Protein AF-A0A165D7U1-F1 (afdb_monomer_lite)

InterPro domains:
  IPR057476 Cux, N-terminal domain [PF25398] (1-115)

Radius of gyration: 99.88 Å; chains: 1; bounding box: 182×42×264 Å

pLDDT: mean 82.78, std 21.36, range [25.23, 98.31]

Secondary structure (DSSP, 8-state):
-HHHHHHHHHHHHHHHHTHHHHHHHHHHHHHHHHHHHHHHHHHHHHHHHHHHHHTTS-HHHHHHHHHHHHHHHHHHHHHHHHHHHHHHHHHHHHHHHHHSPPPSHHHHHHHHHHHHHHHHHHHHHHHHHHHHHHHHHHHHHHHHHHHHHHHHHHHHHHHHHHHHHHHHHHHHHHHHHHHHHHHHHHHHHHHHHHHHHHHHHHHHHHHHHHHHHHHHHHHHHHHHHHHHHHHHHHHHHHHHHHHHHHHHHHHHHHHHHHHHHHHHHHHHHHHHHS--S--------------------------------------------

Structure (mmCIF, N/CA/C/O backbone):
data_AF-A0A165D7U1-F1
#
_entry.id   AF-A0A165D7U1-F1
#
loop_
_atom_site.group_PDB
_atom_site.id
_atom_site.type_symbol
_atom_site.label_atom_id
_atom_site.label_alt_id
_atom_site.label_comp_id
_atom_site.label_asym_id
_atom_site.label_entity_id
_atom_site.label_seq_id
_atom_site.pdbx_PDB_ins_code
_atom_site.Cartn_x
_atom_site.Cartn_y
_atom_site.Cartn_z
_atom_site.occupancy
_atom_site.B_iso_or_equiv
_atom_site.auth_seq_id
_atom_site.auth_comp_id
_atom_site.auth_asym_id
_atom_site.auth_atom_id
_atom_site.pdbx_PDB_model_num
ATOM 1 N N . MET A 1 1 ? -32.817 -17.758 25.291 1.00 42.75 1 MET A N 1
ATOM 2 C CA . MET A 1 1 ? -34.282 -17.756 25.512 1.00 42.75 1 MET A CA 1
ATOM 3 C C . MET A 1 1 ? -34.600 -17.686 27.002 1.00 42.75 1 MET A C 1
ATOM 5 O O . MET A 1 1 ? -34.760 -16.584 27.503 1.00 42.75 1 MET A O 1
ATOM 9 N N . ALA A 1 2 ? -34.629 -18.811 27.732 1.00 48.31 2 ALA A N 1
ATOM 10 C CA . ALA A 1 2 ? -34.973 -18.817 29.164 1.00 48.31 2 ALA A CA 1
ATOM 11 C C . ALA A 1 2 ? -33.997 -17.991 30.031 1.00 48.31 2 ALA A C 1
ATOM 13 O O . ALA A 1 2 ? -34.423 -17.256 30.915 1.00 48.31 2 ALA A O 1
ATOM 14 N N . SER A 1 3 ? -32.698 -18.040 29.713 1.00 56.50 3 SER A N 1
ATOM 15 C CA . SER A 1 3 ? -31.661 -17.155 30.265 1.00 56.50 3 SER A CA 1
ATOM 16 C C . SER A 1 3 ? -32.029 -15.673 30.160 1.00 56.50 3 SER A C 1
ATOM 18 O O . SER A 1 3 ? -31.945 -14.929 31.128 1.00 56.50 3 SER A O 1
ATOM 20 N N . ASP A 1 4 ? -32.468 -15.251 28.979 1.00 59.03 4 ASP A N 1
ATOM 21 C CA . ASP A 1 4 ? -32.615 -13.840 28.619 1.00 59.03 4 ASP A CA 1
ATOM 22 C C . ASP A 1 4 ? -33.915 -13.272 29.198 1.00 59.03 4 ASP A C 1
ATOM 24 O O . ASP A 1 4 ? -33.967 -12.109 29.594 1.00 59.03 4 ASP A O 1
ATOM 28 N N . GLN A 1 5 ? -34.941 -14.121 29.335 1.00 60.03 5 GLN A N 1
ATOM 29 C CA . GLN A 1 5 ? -36.136 -13.817 30.122 1.00 60.03 5 GLN A CA 1
ATOM 30 C C . GLN A 1 5 ? -35.779 -13.623 31.602 1.00 60.03 5 GLN A C 1
ATOM 32 O O . GLN A 1 5 ? -36.167 -12.606 32.173 1.00 60.03 5 GLN A O 1
ATOM 37 N N . ASN A 1 6 ? -34.967 -14.511 32.190 1.00 74.12 6 ASN A N 1
ATOM 38 C CA . ASN A 1 6 ? -34.498 -14.358 33.571 1.00 74.12 6 ASN A CA 1
ATOM 39 C C . ASN A 1 6 ? -33.670 -13.073 33.755 1.00 74.12 6 ASN A C 1
ATOM 41 O O . ASN A 1 6 ? -33.901 -12.346 34.716 1.00 74.12 6 ASN A O 1
ATOM 45 N N . PHE A 1 7 ? -32.756 -12.742 32.834 1.00 81.81 7 PHE A N 1
ATOM 46 C CA . PHE A 1 7 ? -31.970 -11.501 32.898 1.00 81.81 7 PHE A CA 1
ATOM 47 C C . PHE A 1 7 ? -32.833 -10.240 32.734 1.00 81.81 7 PHE A C 1
ATOM 49 O O . PHE A 1 7 ? -32.664 -9.278 33.483 1.00 81.81 7 PHE A O 1
ATOM 56 N N . SER A 1 8 ? -33.790 -10.239 31.800 1.00 84.06 8 SER A N 1
ATOM 57 C CA . SER A 1 8 ? -34.713 -9.113 31.610 1.00 84.06 8 SER A CA 1
ATOM 58 C C . SER A 1 8 ? -35.634 -8.917 32.817 1.00 84.06 8 SER A C 1
ATOM 60 O O . SER A 1 8 ? -35.899 -7.779 33.204 1.00 84.06 8 SER A O 1
ATOM 62 N N . GLN A 1 9 ? -36.113 -10.008 33.421 1.00 85.00 9 GLN A N 1
ATOM 63 C CA . GLN A 1 9 ? -36.922 -9.969 34.638 1.00 85.00 9 GLN A CA 1
ATOM 64 C C . GLN A 1 9 ? -36.087 -9.505 35.838 1.00 85.00 9 GLN A C 1
ATOM 66 O O . GLN A 1 9 ? -36.526 -8.630 36.575 1.00 85.00 9 GLN A O 1
ATOM 71 N N . ALA A 1 10 ? -34.855 -9.997 35.985 1.00 86.69 10 ALA A N 1
ATOM 72 C CA . ALA A 1 10 ? -33.934 -9.569 37.033 1.00 86.69 10 ALA A CA 1
ATOM 73 C C . ALA A 1 10 ? -33.615 -8.067 36.961 1.00 86.69 10 ALA A C 1
ATOM 75 O O . ALA A 1 10 ? -33.637 -7.387 37.985 1.00 86.69 10 ALA A O 1
ATOM 76 N N . LEU A 1 11 ? -33.388 -7.523 35.760 1.00 86.38 11 LEU A N 1
ATOM 77 C CA . LEU A 1 11 ? -33.212 -6.080 35.557 1.00 86.38 11 LEU A CA 1
ATOM 78 C C . LEU A 1 11 ? -34.466 -5.271 35.922 1.00 86.38 11 LEU A C 1
ATOM 80 O O . LEU A 1 11 ? -34.333 -4.158 36.430 1.00 86.38 11 LEU A O 1
ATOM 84 N N . ALA A 1 12 ? -35.670 -5.809 35.700 1.00 88.94 12 ALA A N 1
ATOM 85 C CA . ALA A 1 12 ? -36.906 -5.181 36.163 1.00 88.94 12 ALA A CA 1
ATOM 86 C C . ALA A 1 12 ? -36.997 -5.198 37.699 1.00 88.94 12 ALA A C 1
ATOM 88 O O . ALA A 1 12 ? -37.152 -4.139 38.302 1.00 88.94 12 ALA A O 1
ATOM 89 N N . THR A 1 13 ? -36.784 -6.351 38.340 1.00 89.75 13 THR A N 1
ATOM 90 C CA . THR A 1 13 ? -36.817 -6.495 39.805 1.00 89.75 13 THR A CA 1
ATOM 91 C C . THR A 1 13 ? -35.792 -5.593 40.501 1.00 89.75 13 THR A C 1
ATOM 93 O O . THR A 1 13 ? -36.153 -4.853 41.412 1.00 89.75 13 THR A O 1
ATOM 96 N N . TRP A 1 14 ? -34.536 -5.547 40.042 1.00 90.44 14 TRP A N 1
ATOM 97 C CA . TRP A 1 14 ? -33.518 -4.651 40.617 1.00 90.44 14 TRP A CA 1
ATOM 98 C C . TRP A 1 14 ? -33.828 -3.160 40.413 1.00 90.44 14 TRP A C 1
ATOM 100 O O . TRP A 1 14 ? -33.471 -2.333 41.256 1.00 90.44 14 TRP A O 1
ATOM 110 N N . LYS A 1 15 ? -34.535 -2.808 39.333 1.00 90.06 15 LYS A N 1
ATOM 111 C CA . LYS A 1 15 ? -35.024 -1.446 39.081 1.00 90.06 15 LYS A CA 1
ATOM 112 C C . LYS A 1 15 ? -36.221 -1.081 39.968 1.00 90.06 15 LYS A C 1
ATOM 114 O O . LYS A 1 15 ? -36.312 0.066 40.394 1.00 90.06 15 LYS A O 1
ATOM 119 N N . GLU A 1 16 ? -37.107 -2.031 40.261 1.00 90.00 16 GLU A N 1
ATOM 120 C CA . GLU A 1 16 ? -38.263 -1.855 41.154 1.00 90.00 16 GLU A CA 1
ATOM 121 C C . GLU A 1 16 ? -37.854 -1.783 42.633 1.00 90.00 16 GLU A C 1
ATOM 123 O O . GLU A 1 16 ? -38.367 -0.936 43.360 1.00 90.00 16 GLU A O 1
ATOM 128 N N . ILE A 1 17 ? -36.869 -2.587 43.056 1.00 90.81 17 ILE A N 1
ATOM 129 C CA . ILE A 1 17 ? -36.247 -2.516 44.392 1.00 90.81 17 ILE A CA 1
ATOM 130 C C . ILE A 1 17 ? -35.644 -1.129 44.657 1.00 90.81 17 ILE A C 1
ATOM 132 O O . ILE A 1 17 ? -35.643 -0.679 45.802 1.00 90.81 17 ILE A O 1
ATOM 136 N N . ASN A 1 18 ? -35.139 -0.461 43.609 1.00 91.25 18 ASN A N 1
ATOM 137 C CA . ASN A 1 18 ? -34.597 0.900 43.638 1.00 91.25 18 ASN A CA 1
ATOM 138 C C . ASN A 1 18 ? -33.696 1.150 44.863 1.00 91.25 18 ASN A C 1
ATOM 140 O O . ASN A 1 18 ? -34.049 1.886 45.788 1.00 91.25 18 ASN A O 1
ATOM 144 N N . LEU A 1 19 ? -32.516 0.518 44.860 1.00 90.12 19 LEU A N 1
ATOM 145 C CA . LEU A 1 19 ? -31.567 0.521 45.981 1.00 90.12 19 LEU A CA 1
ATOM 146 C C . LEU A 1 19 ? -31.289 1.919 46.562 1.00 90.12 19 LEU A C 1
ATOM 148 O O . LEU A 1 19 ? -31.131 2.048 47.771 1.00 90.12 19 LEU A O 1
ATOM 152 N N . THR A 1 20 ? -31.290 2.970 45.737 1.00 92.69 20 THR A N 1
ATOM 153 C CA . THR A 1 20 ? -31.096 4.363 46.172 1.00 92.69 20 THR A CA 1
ATOM 154 C C . THR A 1 20 ? -32.225 4.889 47.068 1.00 92.69 20 THR A C 1
ATOM 156 O O . THR A 1 20 ? -31.967 5.715 47.940 1.00 92.69 20 THR A O 1
ATOM 159 N N . GLU A 1 21 ? -33.467 4.436 46.887 1.00 92.19 21 GLU A N 1
ATOM 160 C CA . GLU A 1 21 ? -34.611 4.828 47.726 1.00 92.19 21 GLU A CA 1
ATOM 161 C C . GLU A 1 21 ? -34.791 3.884 48.923 1.00 92.19 21 GLU A C 1
ATOM 163 O O . GLU A 1 21 ? -35.085 4.330 50.038 1.00 92.19 21 GLU A O 1
ATOM 168 N N . LEU A 1 22 ? -34.522 2.588 48.722 1.00 92.31 22 LEU A N 1
ATOM 169 C CA . LEU A 1 22 ? -34.460 1.608 49.806 1.00 92.31 22 LEU A CA 1
ATOM 170 C C . LEU A 1 22 ? -33.386 1.991 50.837 1.00 92.31 22 LEU A C 1
ATOM 172 O O . LEU A 1 22 ? -33.648 1.914 52.036 1.00 92.31 22 LEU A O 1
ATOM 176 N N . GLN A 1 23 ? -32.223 2.483 50.393 1.00 93.62 23 GLN A N 1
ATOM 177 C CA . GLN A 1 23 ? -31.162 2.967 51.279 1.00 93.62 23 GLN A CA 1
ATOM 178 C C . GLN A 1 23 ? -31.637 4.128 52.165 1.00 93.62 23 GLN A C 1
ATOM 180 O O . GLN A 1 23 ? -31.534 4.021 53.380 1.00 93.62 23 GLN A O 1
ATOM 185 N N . LYS A 1 24 ? -32.242 5.187 51.604 1.00 94.81 24 LYS A N 1
ATOM 186 C CA . LYS A 1 24 ? -32.775 6.315 52.404 1.00 94.81 24 LYS A CA 1
ATOM 187 C C . LYS A 1 24 ? -33.818 5.859 53.425 1.00 94.81 24 LYS A C 1
ATOM 189 O O . LYS A 1 24 ? -33.862 6.356 54.549 1.00 94.81 24 LYS A O 1
ATOM 194 N N . THR A 1 25 ? -34.668 4.915 53.018 1.00 93.50 25 THR A N 1
ATOM 195 C CA . THR A 1 25 ? -35.700 4.327 53.881 1.00 93.50 25 THR A CA 1
ATOM 196 C C . THR A 1 25 ? -35.057 3.579 55.052 1.00 93.50 25 THR A C 1
ATOM 198 O O . THR A 1 25 ? -35.476 3.750 56.197 1.00 93.50 25 THR A O 1
ATOM 201 N N . LEU A 1 26 ? -33.995 2.816 54.780 1.00 93.81 26 LEU A N 1
ATOM 202 C CA . LEU A 1 26 ? -33.205 2.107 55.784 1.00 93.81 26 LEU A CA 1
ATOM 203 C C . LEU A 1 26 ? -32.407 3.037 56.699 1.00 93.81 26 LEU A C 1
ATOM 205 O O . LEU A 1 26 ? -32.378 2.797 57.902 1.00 93.81 26 LEU A O 1
ATOM 209 N N . ASP A 1 27 ? -31.817 4.110 56.173 1.00 94.62 27 ASP A N 1
ATOM 210 C CA . ASP A 1 27 ? -31.109 5.117 56.968 1.00 94.62 27 ASP A CA 1
ATOM 211 C C . ASP A 1 27 ? -32.074 5.781 57.970 1.00 94.62 27 ASP A C 1
ATOM 213 O O . ASP A 1 27 ? -31.771 5.890 59.160 1.00 94.62 27 ASP A O 1
ATOM 217 N N . SER A 1 28 ? -33.286 6.139 57.522 1.00 95.06 28 SER A N 1
ATOM 218 C CA . SER A 1 28 ? -34.339 6.687 58.389 1.00 95.06 28 SER A CA 1
ATOM 219 C C . SER A 1 28 ? -34.797 5.687 59.459 1.00 95.06 28 SER A C 1
ATOM 221 O O . SER A 1 28 ? -34.902 6.050 60.631 1.00 95.06 28 SER A O 1
ATOM 223 N N . GLN A 1 29 ? -35.048 4.427 59.085 1.00 94.50 29 GLN A N 1
ATOM 224 C CA . GLN A 1 29 ? -35.452 3.372 60.026 1.00 94.50 29 GLN A CA 1
ATOM 225 C C . GLN A 1 29 ? -34.329 3.024 61.016 1.00 94.50 29 GLN A C 1
ATOM 227 O O . GLN A 1 29 ? -34.593 2.786 62.192 1.00 94.50 29 GLN A O 1
ATOM 232 N N . GLY A 1 30 ? -33.069 3.044 60.578 1.00 93.75 30 GLY A N 1
ATOM 233 C CA . GLY A 1 30 ? -31.896 2.832 61.424 1.00 93.75 30 GLY A CA 1
ATOM 234 C C . GLY A 1 30 ? -31.737 3.929 62.476 1.00 93.75 30 GLY A C 1
ATOM 235 O O . GLY A 1 30 ? -31.540 3.623 63.654 1.00 93.75 30 GLY A O 1
ATOM 236 N N . LEU A 1 31 ? -31.897 5.198 62.084 1.00 95.12 31 LEU A N 1
ATOM 237 C CA . LEU A 1 31 ? -31.917 6.333 63.013 1.00 95.12 31 LEU A CA 1
ATOM 238 C C . LEU A 1 31 ? -33.065 6.218 64.027 1.00 95.12 31 LEU A C 1
ATOM 240 O O . LEU A 1 31 ? -32.840 6.391 65.226 1.00 95.12 31 LEU A O 1
ATOM 244 N N . GLU A 1 32 ? -34.269 5.864 63.575 1.00 94.25 32 GLU A N 1
ATOM 245 C CA . GLU A 1 32 ? -35.426 5.662 64.451 1.00 94.25 32 GLU A CA 1
ATOM 246 C C . GLU A 1 32 ? -35.214 4.490 65.428 1.00 94.25 32 GLU A C 1
ATOM 248 O O . GLU A 1 32 ? -35.516 4.614 66.616 1.00 94.25 32 GLU A O 1
ATOM 253 N N . ILE A 1 33 ? -34.631 3.371 64.988 1.00 94.56 33 ILE A N 1
ATOM 254 C CA . ILE A 1 33 ? -34.268 2.242 65.861 1.00 94.56 33 ILE A CA 1
ATOM 255 C C . ILE A 1 33 ? -33.221 2.666 66.904 1.00 94.56 33 ILE A C 1
ATOM 257 O O . ILE A 1 33 ? -33.344 2.296 68.074 1.00 94.56 33 ILE A O 1
ATOM 261 N N . VAL A 1 34 ? -32.222 3.470 66.525 1.00 95.44 34 VAL A N 1
ATOM 262 C CA . VAL A 1 34 ? -31.206 3.999 67.453 1.00 95.44 34 VAL A CA 1
ATOM 263 C C . VAL A 1 34 ? -31.819 4.946 68.491 1.00 95.44 34 VAL A C 1
ATOM 265 O O . VAL A 1 34 ? -31.469 4.855 69.669 1.00 95.44 34 VAL A O 1
ATOM 268 N N . GLU A 1 35 ? -32.763 5.812 68.116 1.00 94.94 35 GLU A N 1
ATOM 269 C CA . GLU A 1 35 ? -33.444 6.686 69.084 1.00 94.94 35 GLU A CA 1
ATOM 270 C C . GLU A 1 35 ? -34.335 5.875 70.039 1.00 94.94 35 GLU A C 1
ATOM 272 O O . GLU A 1 35 ? -34.233 6.011 71.259 1.00 94.94 35 GLU A O 1
ATOM 277 N N . ASN A 1 36 ? -35.096 4.914 69.509 1.00 94.06 36 ASN A N 1
ATOM 278 C CA . ASN A 1 36 ? -35.893 3.969 70.296 1.00 94.06 36 ASN A CA 1
ATOM 279 C C . ASN A 1 36 ? -35.049 3.154 71.306 1.00 94.06 36 ASN A C 1
ATOM 281 O O . ASN A 1 36 ? -35.533 2.807 72.391 1.00 94.06 36 ASN A O 1
ATOM 285 N N . GLN A 1 37 ? -33.777 2.864 70.997 1.00 93.31 37 GLN A N 1
ATOM 286 C CA . GLN A 1 37 ? -32.835 2.256 71.946 1.00 93.31 37 GLN A CA 1
ATOM 287 C C . GLN A 1 37 ? -32.434 3.222 73.074 1.00 93.31 37 GLN A C 1
ATOM 289 O O . GLN A 1 37 ? -32.403 2.804 74.236 1.00 93.31 37 GLN A O 1
ATOM 294 N N . LYS A 1 38 ? -32.186 4.508 72.782 1.00 95.06 38 LYS A N 1
ATOM 295 C CA . LYS A 1 38 ? -31.929 5.532 73.817 1.00 95.06 38 LYS A CA 1
ATOM 296 C C . LYS A 1 38 ? -33.143 5.688 74.733 1.00 95.06 38 LYS A C 1
ATOM 298 O O . LYS A 1 38 ? -32.997 5.623 75.956 1.00 95.06 38 LYS A O 1
ATOM 303 N N . GLU A 1 39 ? -34.343 5.785 74.160 1.00 93.00 39 GLU A N 1
ATOM 304 C CA . GLU A 1 39 ? -35.597 5.820 74.919 1.00 93.00 39 GLU A CA 1
ATOM 305 C C . GLU A 1 39 ? -35.775 4.579 75.804 1.00 93.00 39 GLU A C 1
ATOM 307 O O . GLU A 1 39 ? -36.238 4.696 76.933 1.00 93.00 39 GLU A O 1
ATOM 312 N N . SER A 1 40 ? -35.354 3.391 75.354 1.00 93.38 40 SER A N 1
ATOM 313 C CA . SER A 1 40 ? -35.381 2.165 76.171 1.00 93.38 40 SER A CA 1
ATOM 314 C C . SER A 1 40 ? -34.451 2.228 77.387 1.00 93.38 40 SER A C 1
ATOM 316 O O . SER A 1 40 ? -34.757 1.649 78.431 1.00 93.38 40 SER A O 1
ATOM 318 N N . VAL A 1 41 ? -33.321 2.934 77.309 1.00 94.38 41 VAL A N 1
ATOM 319 C CA . VAL A 1 41 ? -32.449 3.159 78.476 1.00 94.38 41 VAL A CA 1
ATOM 320 C C . VAL A 1 41 ? -33.072 4.186 79.429 1.00 94.38 41 VAL A C 1
ATOM 322 O O . VAL A 1 41 ? -33.112 3.954 80.640 1.00 94.38 41 VAL A O 1
ATOM 325 N N . VAL A 1 42 ? -33.608 5.291 78.901 1.00 94.25 42 VAL A N 1
ATOM 326 C CA . VAL A 1 42 ? -34.219 6.369 79.701 1.00 94.25 42 VAL A CA 1
ATOM 327 C C . VAL A 1 42 ? -35.523 5.918 80.374 1.00 94.25 42 VAL A C 1
ATOM 329 O O . VAL A 1 42 ? -35.692 6.132 81.576 1.00 94.25 42 VAL A O 1
ATOM 332 N N . GLY A 1 43 ? -36.411 5.244 79.640 1.00 92.88 43 GLY A N 1
ATOM 333 C CA . GLY A 1 43 ? -37.695 4.726 80.121 1.00 92.88 43 GLY A CA 1
ATOM 334 C C . GLY A 1 43 ? -37.522 3.708 81.245 1.00 92.88 43 GLY A C 1
ATOM 335 O O . GLY A 1 43 ? -38.036 3.913 82.348 1.00 92.88 43 GLY A O 1
ATOM 336 N N . ARG A 1 44 ? -36.684 2.679 81.037 1.00 94.25 44 ARG A N 1
ATOM 337 C CA . ARG A 1 44 ? -36.343 1.700 82.087 1.00 94.25 44 ARG A CA 1
ATOM 338 C C . ARG A 1 44 ? -35.714 2.348 83.322 1.00 94.25 44 ARG A C 1
ATOM 340 O O . ARG A 1 44 ? -36.045 1.944 84.436 1.00 94.25 44 ARG A O 1
ATOM 347 N N . LYS A 1 45 ? -34.855 3.365 83.160 1.00 95.25 45 LYS A N 1
ATOM 348 C CA . LYS A 1 45 ? -34.292 4.114 84.297 1.00 95.25 45 LYS A CA 1
ATOM 349 C C . LYS A 1 45 ? -35.382 4.874 85.062 1.00 95.25 45 LYS A C 1
ATOM 351 O O . LYS A 1 45 ? -35.491 4.706 86.273 1.00 95.25 45 LYS A O 1
ATOM 356 N N . SER A 1 46 ? -36.225 5.639 84.364 1.00 93.38 46 SER A N 1
ATOM 357 C CA . SER A 1 46 ? -37.340 6.383 84.971 1.00 93.38 46 SER A CA 1
ATOM 358 C C . SER A 1 46 ? -38.308 5.460 85.718 1.00 93.38 46 SER A C 1
ATOM 360 O O . SER A 1 46 ? -38.736 5.772 86.828 1.00 93.38 46 SER A O 1
ATOM 362 N N . LEU A 1 47 ? -38.609 4.291 85.148 1.00 94.56 47 LEU A N 1
ATOM 363 C CA . LEU A 1 47 ? -39.467 3.282 85.763 1.00 94.56 47 LEU A CA 1
ATOM 364 C C . LEU A 1 47 ? -38.831 2.670 87.021 1.00 94.56 47 LEU A C 1
ATOM 366 O O . LEU A 1 47 ? -39.496 2.547 88.050 1.00 94.56 47 LEU A O 1
ATOM 370 N N . ALA A 1 48 ? -37.535 2.346 86.975 1.00 94.94 48 ALA A N 1
ATOM 371 C CA . ALA A 1 48 ? -36.796 1.857 88.136 1.00 94.94 48 ALA A CA 1
ATOM 372 C C . ALA A 1 48 ? -36.735 2.902 89.264 1.00 94.94 48 ALA A C 1
ATOM 374 O O . ALA A 1 48 ? -36.902 2.548 90.430 1.00 94.94 48 ALA A O 1
ATOM 375 N N . ASP A 1 49 ? -36.545 4.181 88.937 1.00 94.25 49 ASP A N 1
ATOM 376 C CA . ASP A 1 49 ? -36.496 5.261 89.925 1.00 94.25 49 ASP A CA 1
ATOM 377 C C . ASP A 1 49 ? -37.885 5.546 90.534 1.00 94.25 49 ASP A C 1
ATOM 379 O O . ASP A 1 49 ? -38.000 5.605 91.758 1.00 94.25 49 ASP A O 1
ATOM 383 N N . LYS A 1 50 ? -38.967 5.552 89.738 1.00 92.06 50 LYS A N 1
ATOM 384 C CA . LYS A 1 50 ? -40.356 5.585 90.252 1.00 92.06 50 LYS A CA 1
ATOM 385 C C . LYS A 1 50 ? -40.675 4.401 91.172 1.00 92.06 50 LYS A C 1
ATOM 387 O O . LYS A 1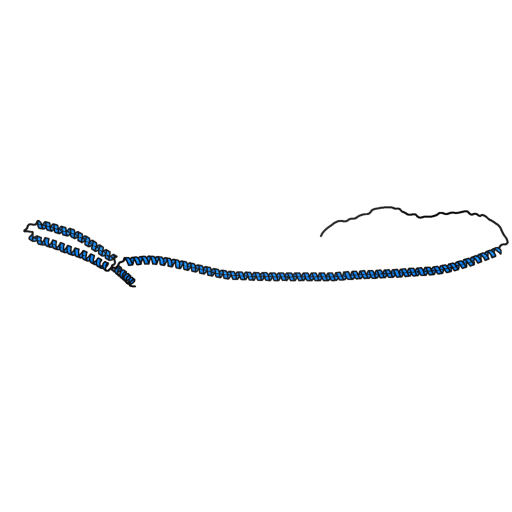 50 ? -41.359 4.567 92.177 1.00 92.06 50 LYS A O 1
ATOM 392 N N . THR A 1 51 ? -40.148 3.216 90.864 1.00 93.38 51 THR A N 1
ATOM 393 C CA . THR A 1 51 ? -40.343 2.000 91.676 1.00 93.38 51 THR A CA 1
ATOM 394 C C . THR A 1 51 ? -39.579 2.055 93.005 1.00 93.38 51 THR A C 1
ATOM 396 O O . THR A 1 51 ? -40.062 1.542 94.016 1.00 93.38 51 THR A O 1
ATOM 399 N N . LYS A 1 52 ? -38.399 2.697 93.038 1.00 94.19 52 LYS A N 1
ATOM 400 C CA . LYS A 1 52 ? -37.682 2.997 94.292 1.00 94.19 52 LYS A CA 1
ATOM 401 C C . LYS A 1 52 ? -38.452 4.006 95.135 1.00 94.19 52 LYS A C 1
ATOM 403 O O . LYS A 1 52 ? -38.547 3.814 96.342 1.00 94.19 52 LYS A O 1
ATOM 408 N N . GLU A 1 53 ? -38.994 5.049 94.510 1.00 91.38 53 GLU A N 1
ATOM 409 C CA . GLU A 1 53 ? -39.684 6.117 95.232 1.00 91.38 53 GLU A CA 1
ATOM 410 C C . GLU A 1 53 ? -41.002 5.631 95.831 1.00 91.38 53 GLU A C 1
ATOM 412 O O . GLU A 1 53 ? -41.211 5.777 97.029 1.00 91.38 53 GLU A O 1
ATOM 417 N N . PHE A 1 54 ? -41.812 4.898 95.062 1.00 92.12 54 PHE A N 1
ATOM 418 C CA . PHE A 1 54 ? -43.023 4.243 95.565 1.00 92.12 54 PHE A CA 1
ATOM 419 C C . PHE A 1 54 ? -42.774 3.353 96.801 1.00 92.12 54 PHE A C 1
ATOM 421 O O . PHE A 1 54 ? -43.611 3.266 97.697 1.00 92.12 54 PHE A O 1
ATOM 428 N N . ARG A 1 55 ? -41.597 2.716 96.897 1.00 91.12 55 ARG A N 1
ATOM 429 C CA . ARG A 1 55 ? -41.215 1.893 98.059 1.00 91.12 55 ARG A CA 1
ATOM 430 C C . ARG A 1 55 ? -40.983 2.716 99.340 1.00 91.12 55 ARG A C 1
ATOM 432 O O . ARG A 1 55 ? -41.055 2.138 100.420 1.00 91.12 55 ARG A O 1
ATOM 439 N N . ARG A 1 56 ? -40.691 4.018 99.228 1.00 91.12 56 ARG A N 1
ATOM 440 C CA . ARG A 1 56 ? -40.398 4.941 100.347 1.00 91.12 56 ARG A CA 1
ATOM 441 C C . ARG A 1 56 ? -41.634 5.633 100.928 1.00 91.12 56 ARG A C 1
ATOM 443 O O . ARG A 1 56 ? -41.552 6.141 102.040 1.00 91.12 56 ARG A O 1
ATOM 450 N N . ILE A 1 57 ? -42.735 5.667 100.180 1.00 89.19 57 ILE A N 1
ATOM 451 C CA . ILE A 1 57 ? -44.013 6.274 100.586 1.00 89.19 57 ILE A CA 1
ATOM 452 C C . ILE A 1 57 ? -44.559 5.553 101.849 1.00 89.19 57 ILE A C 1
ATOM 454 O O . ILE A 1 57 ? -44.286 4.358 102.005 1.00 89.19 57 ILE A O 1
ATOM 458 N N . PRO A 1 58 ? -45.308 6.217 102.755 1.00 88.12 58 PRO A N 1
ATOM 459 C CA . PRO A 1 58 ? -46.058 5.557 103.835 1.00 88.12 58 PRO A CA 1
ATOM 460 C C . PRO A 1 58 ? -47.113 4.562 103.317 1.00 88.12 58 PRO A C 1
ATOM 462 O O . PRO A 1 58 ? -47.593 4.687 102.189 1.00 88.12 58 PRO A O 1
ATOM 465 N N . ASP A 1 59 ? -47.498 3.560 104.112 1.00 83.69 59 ASP A N 1
ATOM 466 C CA . ASP A 1 59 ? -48.451 2.527 103.658 1.00 83.69 59 ASP A CA 1
ATOM 467 C C . ASP A 1 59 ? -49.857 3.094 103.390 1.00 83.69 59 ASP A C 1
ATOM 469 O O . ASP A 1 59 ? -50.546 2.640 102.475 1.00 83.69 59 ASP A O 1
ATOM 473 N N . GLU A 1 60 ? -50.237 4.144 104.116 1.00 86.62 60 GLU A N 1
ATOM 474 C CA . GLU A 1 60 ? -51.482 4.897 103.967 1.00 86.62 60 GLU A CA 1
ATOM 475 C C . GLU A 1 60 ? -51.578 5.606 102.603 1.00 86.62 60 GLU A C 1
ATOM 477 O O . GLU A 1 60 ? -52.649 5.667 101.998 1.00 86.62 60 GLU A O 1
ATOM 482 N N . GLU A 1 61 ? -50.453 6.113 102.092 1.00 85.88 61 GLU A N 1
ATOM 483 C CA . GLU A 1 61 ? -50.377 6.886 100.846 1.00 85.88 61 GLU A CA 1
ATOM 484 C C . GLU A 1 61 ? -50.093 6.009 99.612 1.00 85.88 61 GLU A C 1
ATOM 486 O O . GLU A 1 61 ? -50.466 6.375 98.489 1.00 85.88 61 GLU A O 1
ATOM 491 N N . LYS A 1 62 ? -49.499 4.818 99.795 1.00 86.88 62 LYS A N 1
ATOM 492 C CA . LYS A 1 62 ? -49.206 3.871 98.699 1.00 86.88 62 LYS A CA 1
ATOM 493 C C . LYS A 1 62 ? -50.432 3.532 97.864 1.00 86.88 62 LYS A C 1
ATOM 495 O O . LYS A 1 62 ? -50.314 3.428 96.646 1.00 86.88 62 LYS A O 1
ATOM 500 N N . LEU A 1 63 ? -51.602 3.352 98.478 1.00 85.50 63 LEU A N 1
ATOM 501 C CA . LEU A 1 63 ? -52.793 2.884 97.757 1.00 85.50 63 LEU A CA 1
ATOM 502 C C . LEU A 1 63 ? -53.247 3.878 96.666 1.00 85.50 63 LEU A C 1
ATOM 504 O O . LEU A 1 63 ? -53.732 3.453 95.617 1.00 85.50 63 LEU A O 1
ATOM 508 N N . SER A 1 64 ? -52.987 5.176 96.855 1.00 84.88 64 SER A N 1
ATOM 509 C CA . SER A 1 64 ? -53.116 6.219 95.826 1.00 84.88 64 SER A CA 1
ATOM 510 C C . SER A 1 64 ? -52.114 6.025 94.678 1.00 84.88 64 SER A C 1
ATOM 512 O O . SER A 1 64 ? -52.500 5.944 93.509 1.00 84.88 64 SER A O 1
ATOM 514 N N . GLU A 1 65 ? -50.823 5.906 95.004 1.00 88.56 65 GLU A N 1
ATOM 515 C CA . GLU A 1 65 ? -49.732 5.939 94.019 1.00 88.56 65 GLU A CA 1
ATOM 516 C C . GLU A 1 65 ? -49.476 4.612 93.285 1.00 88.56 65 GLU A C 1
ATOM 518 O O . GLU A 1 65 ? -48.849 4.615 92.220 1.00 88.56 65 GLU A O 1
ATOM 523 N N . VAL A 1 66 ? -50.037 3.484 93.748 1.00 90.94 66 VAL A N 1
ATOM 524 C CA . VAL A 1 66 ? -50.060 2.218 92.980 1.00 90.94 66 VAL A CA 1
ATOM 525 C C . VAL A 1 66 ? -50.601 2.455 91.567 1.00 90.94 66 VAL A C 1
ATOM 527 O O . VAL A 1 66 ? -50.065 1.915 90.599 1.00 90.94 66 VAL A O 1
ATOM 530 N N . LYS A 1 67 ? -51.635 3.294 91.423 1.00 90.81 67 LYS A N 1
ATOM 531 C CA . LYS A 1 67 ? -52.263 3.593 90.129 1.00 90.81 67 LYS A CA 1
ATOM 532 C C . LYS A 1 67 ? -51.324 4.365 89.195 1.00 90.81 67 LYS A C 1
ATOM 534 O O . LYS A 1 67 ? -51.295 4.087 87.994 1.00 90.81 67 LYS A O 1
ATOM 539 N N . THR A 1 68 ? -50.532 5.289 89.738 1.00 90.50 68 THR A N 1
ATOM 540 C CA . THR A 1 68 ? -49.502 6.043 89.007 1.00 90.50 68 THR A CA 1
ATOM 541 C C . THR A 1 68 ? -48.371 5.124 88.552 1.00 90.50 68 THR A C 1
ATOM 543 O O . THR A 1 68 ? -47.977 5.156 87.382 1.00 90.50 68 THR A O 1
ATOM 546 N N . LEU A 1 69 ? -47.880 4.258 89.448 1.00 92.62 69 LEU A N 1
ATOM 547 C CA . LEU A 1 69 ? -46.800 3.319 89.148 1.00 92.62 69 LEU A CA 1
ATOM 548 C C . LEU A 1 69 ? -47.228 2.267 88.114 1.00 92.62 69 LEU A C 1
ATOM 550 O O . LEU A 1 69 ? -46.512 2.048 87.138 1.00 92.62 69 LEU A O 1
ATOM 554 N N . LEU A 1 70 ? -48.411 1.666 88.274 1.00 93.88 70 LEU A N 1
ATOM 555 C CA . LEU A 1 70 ? -48.950 0.674 87.339 1.00 93.88 70 LEU A CA 1
ATOM 556 C C . LEU A 1 70 ? -49.107 1.258 85.928 1.00 93.88 70 LEU A C 1
ATOM 558 O O . LEU A 1 70 ? -48.722 0.620 84.950 1.00 93.88 70 LEU A O 1
ATOM 562 N N . LYS A 1 71 ? -49.590 2.503 85.819 1.00 94.25 71 LYS A N 1
ATOM 563 C CA . LYS A 1 71 ? -49.691 3.207 84.533 1.00 94.25 71 LYS A CA 1
ATOM 564 C C . LYS A 1 71 ? -48.316 3.485 83.912 1.00 94.25 71 LYS A C 1
ATOM 566 O O . LYS A 1 71 ? -48.181 3.409 82.695 1.00 94.25 71 LYS A O 1
ATOM 571 N N . ALA A 1 72 ? -47.286 3.763 84.716 1.00 92.94 72 ALA A N 1
ATOM 572 C CA . ALA A 1 72 ? -45.917 3.909 84.217 1.00 92.94 72 ALA A CA 1
ATOM 573 C C . ALA A 1 72 ? -45.336 2.579 83.695 1.00 92.94 72 ALA A C 1
ATOM 575 O O . ALA A 1 72 ? -44.689 2.576 82.650 1.00 92.94 72 ALA A O 1
ATOM 576 N N . TYR A 1 73 ? -45.610 1.457 84.373 1.00 95.88 73 TYR A N 1
ATOM 577 C CA . TYR A 1 73 ? -45.260 0.116 83.885 1.00 95.88 73 TYR A CA 1
ATOM 578 C C . TYR A 1 73 ? -45.970 -0.212 82.567 1.00 95.88 73 TYR A C 1
ATOM 580 O O . TYR A 1 73 ? -45.319 -0.661 81.626 1.00 95.88 73 TYR A O 1
ATOM 588 N N . GLN A 1 74 ? -47.276 0.060 82.473 1.00 96.38 74 GLN A N 1
ATOM 589 C CA . GLN A 1 74 ? -48.053 -0.154 81.251 1.00 96.38 74 GLN A CA 1
ATOM 590 C C . GLN A 1 74 ? -47.471 0.628 80.063 1.00 96.38 74 GLN A C 1
ATOM 592 O O . GLN A 1 74 ? -47.230 0.041 79.015 1.00 96.38 74 GLN A O 1
ATOM 597 N N . ILE A 1 75 ? -47.162 1.918 80.245 1.00 94.50 75 ILE A N 1
ATOM 598 C CA . ILE A 1 75 ? -46.587 2.763 79.185 1.00 94.50 75 ILE A CA 1
ATOM 599 C C . ILE A 1 75 ? -45.238 2.218 78.685 1.00 94.50 75 ILE A C 1
ATOM 601 O O . ILE A 1 75 ? -44.999 2.209 77.480 1.00 94.50 75 ILE A O 1
ATOM 605 N N . GLU A 1 76 ? -44.357 1.734 79.568 1.00 94.44 76 GLU A N 1
ATOM 606 C CA . GLU A 1 76 ? -43.070 1.167 79.134 1.00 94.44 76 GLU A CA 1
ATOM 607 C C . GLU A 1 76 ? -43.236 -0.186 78.419 1.00 94.44 76 GLU A C 1
ATOM 609 O O . GLU A 1 76 ? -42.491 -0.470 77.480 1.00 94.44 76 GLU A O 1
ATOM 614 N N . ILE A 1 77 ? -44.239 -0.990 78.797 1.00 95.38 77 ILE A N 1
ATOM 615 C CA . ILE A 1 77 ? -44.613 -2.228 78.090 1.00 95.38 77 ILE A CA 1
ATOM 616 C C . ILE A 1 77 ? -45.169 -1.900 76.696 1.00 95.38 77 ILE A C 1
ATOM 618 O O . ILE A 1 77 ? -44.680 -2.449 75.709 1.00 95.38 77 ILE A O 1
ATOM 622 N N . ASP A 1 78 ? -46.103 -0.953 76.584 1.00 95.69 78 ASP A N 1
ATOM 623 C CA . ASP A 1 78 ? -46.662 -0.503 75.301 1.00 95.69 78 ASP A CA 1
ATOM 624 C C . ASP A 1 78 ? -45.564 0.064 74.379 1.00 95.69 78 ASP A C 1
ATOM 626 O O . ASP A 1 78 ? -45.517 -0.237 73.182 1.00 95.69 78 ASP A O 1
ATOM 630 N N . ASN A 1 79 ? -44.624 0.837 74.937 1.00 94.44 79 ASN A N 1
ATOM 631 C CA . ASN A 1 79 ? -43.456 1.343 74.216 1.00 94.44 79 ASN A CA 1
ATOM 632 C C . ASN A 1 79 ? -42.501 0.209 73.803 1.00 94.44 79 ASN A C 1
ATOM 634 O O . ASN A 1 79 ? -41.980 0.221 72.689 1.00 94.44 79 ASN A O 1
ATOM 638 N N . LEU A 1 80 ? -42.259 -0.794 74.656 1.00 94.31 80 LEU A N 1
ATOM 639 C CA . LEU A 1 80 ? -41.465 -1.979 74.307 1.00 94.31 80 LEU A CA 1
ATOM 640 C C . LEU A 1 80 ? -42.101 -2.744 73.137 1.00 94.31 80 LEU A C 1
ATOM 642 O O . LEU A 1 80 ? -41.413 -3.037 72.161 1.00 94.31 80 LEU A O 1
ATOM 646 N N . THR A 1 81 ? -43.414 -2.980 73.180 1.00 95.19 81 THR A N 1
ATOM 647 C CA . THR A 1 81 ? -44.157 -3.624 72.088 1.00 95.19 81 THR A CA 1
ATOM 648 C C . THR A 1 81 ? -44.139 -2.795 70.800 1.00 95.19 81 THR A C 1
ATOM 650 O O . THR A 1 81 ? -43.976 -3.372 69.726 1.00 95.19 81 THR A O 1
ATOM 653 N N . ARG A 1 82 ? -44.256 -1.458 70.871 1.00 94.62 82 ARG A N 1
ATOM 654 C CA . ARG A 1 82 ? -44.143 -0.581 69.688 1.00 94.62 82 ARG A CA 1
ATOM 655 C C . ARG A 1 82 ? -42.763 -0.697 69.033 1.00 94.62 82 ARG A C 1
ATOM 657 O O . ARG A 1 82 ? -42.683 -0.868 67.821 1.00 94.62 82 ARG A O 1
ATOM 664 N N . ARG A 1 83 ? -41.697 -0.657 69.838 1.00 93.88 83 ARG A N 1
ATOM 665 C CA . ARG A 1 83 ? -40.296 -0.737 69.386 1.00 93.88 83 ARG A CA 1
ATOM 666 C C . ARG A 1 83 ? -39.957 -2.078 68.744 1.00 93.88 83 ARG A C 1
ATOM 668 O O . ARG A 1 83 ? -39.345 -2.093 67.681 1.00 93.88 83 ARG A O 1
ATOM 675 N N . SER A 1 84 ? -40.400 -3.179 69.355 1.00 94.12 84 SER A N 1
ATOM 676 C CA . SER A 1 84 ? -40.216 -4.530 68.807 1.00 94.12 84 SER A CA 1
ATOM 677 C C . SER A 1 84 ? -40.869 -4.643 67.426 1.00 94.12 84 SER A C 1
ATOM 679 O O . SER A 1 84 ? -40.184 -4.888 66.436 1.00 94.12 84 SER A O 1
ATOM 681 N N . LYS A 1 85 ? -42.158 -4.282 67.324 1.00 95.00 85 LYS A N 1
ATOM 682 C CA . LYS A 1 85 ? -42.907 -4.279 66.056 1.00 95.00 85 LYS A CA 1
ATOM 683 C C . LYS A 1 85 ? -42.281 -3.389 64.981 1.00 95.00 85 LYS A C 1
ATOM 685 O O . LYS A 1 85 ? -42.353 -3.730 63.805 1.00 95.00 85 LYS A O 1
ATOM 690 N N . LEU A 1 86 ? -41.687 -2.251 65.344 1.00 93.31 86 LEU A N 1
ATOM 691 C CA . LEU A 1 86 ? -41.029 -1.368 64.377 1.00 93.31 86 LEU A CA 1
ATOM 692 C C . LEU A 1 86 ? -39.772 -2.016 63.783 1.00 93.31 86 LEU A C 1
ATOM 694 O O . LEU A 1 86 ? -39.616 -2.035 62.560 1.00 93.31 86 LEU A O 1
ATOM 698 N N . ALA A 1 87 ? -38.914 -2.592 64.629 1.00 93.38 87 ALA A N 1
ATOM 699 C CA . ALA A 1 87 ? -37.718 -3.304 64.188 1.00 93.38 87 ALA A CA 1
ATOM 700 C C . ALA A 1 87 ? -38.065 -4.567 63.373 1.00 93.38 87 ALA A C 1
ATOM 702 O O . ALA A 1 87 ? -37.478 -4.793 62.316 1.00 93.38 87 ALA A O 1
ATOM 703 N N . GLU A 1 88 ? -39.061 -5.341 63.819 1.00 94.38 88 GLU A N 1
ATOM 704 C CA . GLU A 1 88 ? -39.585 -6.522 63.118 1.00 94.38 88 GLU A CA 1
ATOM 705 C C . GLU A 1 88 ? -40.117 -6.166 61.721 1.00 94.38 88 GLU A C 1
ATOM 707 O O . GLU A 1 88 ? -39.704 -6.775 60.735 1.00 94.38 88 GLU A O 1
ATOM 712 N N . ASN A 1 89 ? -40.979 -5.148 61.607 1.00 93.75 89 ASN A N 1
ATOM 713 C CA . ASN A 1 89 ? -41.528 -4.713 60.318 1.00 93.75 89 ASN A CA 1
ATOM 714 C C . ASN A 1 89 ? -40.440 -4.167 59.381 1.00 93.75 89 ASN A C 1
ATOM 716 O O . ASN A 1 89 ? -40.435 -4.498 58.197 1.00 93.75 89 ASN A O 1
ATOM 720 N N . SER A 1 90 ? -39.504 -3.362 59.897 1.00 92.62 90 SER A N 1
ATOM 721 C CA . SER A 1 90 ? -38.388 -2.822 59.105 1.00 92.62 90 SER A CA 1
ATOM 722 C C . SER A 1 90 ? -37.522 -3.949 58.534 1.00 92.62 90 SER A C 1
ATOM 724 O O . SER A 1 90 ? -37.249 -3.975 57.335 1.00 92.62 90 SER A O 1
ATOM 726 N N . PHE A 1 91 ? -37.172 -4.942 59.361 1.00 93.75 91 PHE A N 1
ATOM 727 C CA . PHE A 1 91 ? -36.426 -6.122 58.921 1.00 93.75 91 PHE A CA 1
ATOM 728 C C . PHE A 1 91 ? -37.195 -6.954 57.883 1.00 93.75 91 PHE A C 1
ATOM 730 O O . PHE A 1 91 ? -36.638 -7.300 56.842 1.00 93.75 91 PHE A O 1
ATOM 737 N N . LEU A 1 92 ? -38.476 -7.254 58.128 1.00 93.69 92 LEU A N 1
ATOM 738 C CA . LEU A 1 92 ? -39.285 -8.085 57.229 1.00 93.69 92 LEU A CA 1
ATOM 739 C C . LEU A 1 92 ? -39.542 -7.419 55.869 1.00 93.69 92 LEU A C 1
ATOM 741 O O . LEU A 1 92 ? -39.555 -8.115 54.854 1.00 93.69 92 LEU A O 1
ATOM 745 N N . ASN A 1 93 ? -39.677 -6.090 55.824 1.00 91.38 93 ASN A N 1
ATOM 746 C CA . ASN A 1 93 ? -39.791 -5.338 54.571 1.00 91.38 93 ASN A CA 1
ATOM 747 C C . ASN A 1 93 ? -38.536 -5.504 53.694 1.00 91.38 93 ASN A C 1
ATOM 749 O O . ASN A 1 93 ? -38.653 -5.797 52.505 1.00 91.38 93 ASN A O 1
ATOM 753 N N . VAL A 1 94 ? -37.340 -5.378 54.282 1.00 92.62 94 VAL A N 1
ATOM 754 C CA . VAL A 1 94 ? -36.065 -5.591 53.572 1.00 92.62 94 VAL A CA 1
ATOM 755 C C . VAL A 1 94 ? -35.897 -7.051 53.168 1.00 92.62 94 VAL A C 1
ATOM 757 O O . VAL A 1 94 ? -35.543 -7.334 52.025 1.00 92.62 94 VAL A O 1
ATOM 760 N N . TYR A 1 95 ? -36.181 -7.983 54.084 1.00 93.19 95 TYR A N 1
ATOM 761 C CA . TYR A 1 95 ? -36.079 -9.413 53.811 1.00 93.19 95 TYR A CA 1
ATOM 762 C C . TYR A 1 95 ? -36.959 -9.821 52.628 1.00 93.19 95 TYR A C 1
ATOM 764 O O . TYR A 1 95 ? -36.482 -10.535 51.753 1.00 93.19 95 TYR A O 1
ATOM 772 N N . LYS A 1 96 ? -38.200 -9.320 52.543 1.00 90.62 96 LYS A N 1
ATOM 773 C CA . LYS A 1 96 ? -39.077 -9.595 51.399 1.00 90.62 96 LYS A CA 1
ATOM 774 C C . LYS A 1 96 ? -38.467 -9.096 50.083 1.00 90.62 96 LYS A C 1
ATOM 776 O O . LYS A 1 96 ? -38.364 -9.872 49.138 1.00 90.62 96 LYS A O 1
ATOM 781 N N . LEU A 1 97 ? -38.035 -7.831 50.037 1.00 89.56 97 LEU A N 1
ATOM 782 C CA . LEU A 1 97 ? -37.450 -7.228 48.832 1.00 89.56 97 LEU A CA 1
ATOM 783 C C . LEU A 1 97 ? -36.202 -7.978 48.346 1.00 89.56 97 LEU A C 1
ATOM 785 O O . LEU A 1 97 ? -36.013 -8.112 47.143 1.00 89.56 97 LEU A O 1
ATOM 789 N N . LEU A 1 98 ? -35.370 -8.485 49.262 1.00 88.12 98 LEU A N 1
ATOM 790 C CA . LEU A 1 98 ? -34.155 -9.232 48.921 1.00 88.12 98 LEU A CA 1
ATOM 791 C C . LEU A 1 98 ? -34.393 -10.732 48.675 1.00 88.12 98 LEU A C 1
ATOM 793 O O . LEU A 1 98 ? -33.626 -11.340 47.939 1.00 88.12 98 LEU A O 1
ATOM 797 N N . ALA A 1 99 ? -35.438 -11.336 49.247 1.00 88.25 99 ALA A N 1
ATOM 798 C CA . ALA A 1 99 ? -35.800 -12.736 48.995 1.00 88.25 99 ALA A CA 1
ATOM 799 C C . ALA A 1 99 ? -36.493 -12.934 47.634 1.00 88.25 99 ALA A C 1
ATOM 801 O O . ALA A 1 99 ? -36.402 -14.010 47.047 1.00 88.25 99 ALA A O 1
ATOM 802 N N . GLU A 1 100 ? -37.166 -11.897 47.127 1.00 84.06 100 GLU A N 1
ATOM 803 C CA . GLU A 1 100 ? -37.732 -11.853 45.770 1.00 84.06 100 GLU A CA 1
ATOM 804 C C . GLU A 1 100 ? -36.696 -11.379 44.720 1.00 84.06 100 GLU A C 1
ATOM 806 O O . GLU A 1 100 ? -36.957 -11.456 43.519 1.00 84.06 100 GLU A O 1
ATOM 811 N N . ALA A 1 101 ? -35.504 -10.935 45.148 1.00 87.75 101 ALA A N 1
ATOM 812 C CA . ALA A 1 101 ? -34.435 -10.459 44.271 1.00 87.75 101 ALA A CA 1
ATOM 813 C C . ALA A 1 101 ? -33.554 -11.609 43.728 1.00 87.75 101 ALA A C 1
ATOM 815 O O . ALA A 1 101 ? -32.978 -12.367 44.511 1.00 87.75 101 ALA A O 1
ATOM 816 N N . PRO A 1 102 ? -33.365 -11.732 42.401 1.00 87.69 102 PRO A N 1
ATOM 817 C CA . PRO A 1 102 ? -32.394 -12.662 41.827 1.00 87.69 102 PRO A CA 1
ATOM 818 C C . PRO A 1 102 ? -30.953 -12.154 41.995 1.00 87.69 102 PRO A C 1
ATOM 820 O O . PRO A 1 102 ? -30.710 -10.950 41.988 1.00 87.69 102 PRO A O 1
ATOM 823 N N . ASP A 1 103 ? -29.988 -13.072 42.086 1.00 86.69 103 ASP A N 1
ATOM 824 C CA . ASP A 1 103 ? -28.555 -12.766 42.232 1.00 86.69 103 ASP A CA 1
ATOM 825 C C . ASP A 1 103 ? -28.056 -11.751 41.169 1.00 86.69 103 ASP A C 1
ATOM 827 O O . ASP A 1 103 ? -28.215 -11.998 39.968 1.00 86.69 103 ASP A O 1
ATOM 831 N N . PRO A 1 104 ? -27.460 -10.607 41.568 1.00 88.69 104 PRO A N 1
ATOM 832 C CA . PRO A 1 104 ? -26.939 -9.617 40.632 1.00 88.69 104 PRO A CA 1
ATOM 833 C C . PRO A 1 104 ? -25.568 -9.994 40.047 1.00 88.69 104 PRO A C 1
ATOM 835 O O . PRO A 1 104 ? -25.156 -9.380 39.062 1.00 88.69 104 PRO A O 1
ATOM 838 N N . TYR A 1 105 ? -24.842 -10.972 40.602 1.00 88.88 105 TYR A N 1
ATOM 839 C CA . TYR A 1 105 ? -23.495 -11.311 40.131 1.00 88.88 105 TYR A CA 1
ATOM 840 C C . TYR A 1 105 ? -23.470 -11.777 38.657 1.00 88.88 105 TYR A C 1
ATOM 842 O O . TYR A 1 105 ? -22.715 -11.182 37.886 1.00 88.88 105 TYR A O 1
ATOM 850 N N . PRO A 1 106 ? -24.338 -12.702 38.187 1.00 89.38 106 PRO A N 1
ATOM 851 C CA . PRO A 1 106 ? -24.385 -13.093 36.773 1.00 89.38 106 PRO A CA 1
ATOM 852 C C . PRO A 1 106 ? -24.777 -11.957 35.814 1.00 89.38 106 PRO A C 1
ATOM 854 O O . PRO A 1 106 ? -24.380 -11.975 34.651 1.00 89.38 106 PRO A O 1
ATOM 857 N N . LEU A 1 107 ? -25.546 -10.961 36.276 1.00 86.38 107 LEU A N 1
ATOM 858 C CA . LEU A 1 107 ? -25.861 -9.761 35.487 1.00 86.38 107 LEU A CA 1
ATOM 859 C C . LEU A 1 107 ? -24.618 -8.885 35.284 1.00 86.38 107 LEU A C 1
ATOM 861 O O . LEU A 1 107 ? -24.372 -8.408 34.177 1.00 86.38 107 LEU A O 1
ATOM 865 N N . LEU A 1 108 ? -23.848 -8.667 36.353 1.00 87.94 108 LEU A N 1
ATOM 866 C CA . LEU A 1 108 ? -22.645 -7.835 36.334 1.00 87.94 108 LEU A CA 1
ATOM 867 C C . LEU A 1 108 ? -21.496 -8.501 35.569 1.00 87.94 108 LEU A C 1
ATOM 869 O O . LEU A 1 108 ? -20.787 -7.815 34.834 1.00 87.94 108 LEU A O 1
ATOM 873 N N . ASP A 1 109 ? -21.353 -9.821 35.695 1.00 90.44 109 ASP A N 1
ATOM 874 C CA . ASP A 1 109 ? -20.381 -10.622 34.949 1.00 90.44 109 ASP A CA 1
ATOM 875 C C . ASP A 1 109 ? -20.632 -10.509 33.435 1.00 90.44 109 ASP A C 1
ATOM 877 O O . ASP A 1 109 ? -19.781 -10.011 32.698 1.00 90.44 109 ASP A O 1
ATOM 881 N N . VAL A 1 110 ? -21.860 -10.797 32.979 1.00 89.38 110 VAL A N 1
ATOM 882 C CA . VAL A 1 110 ? -22.254 -10.648 31.566 1.00 89.38 110 VAL A CA 1
ATOM 883 C C . VAL A 1 110 ? -22.119 -9.201 31.070 1.00 89.38 110 VAL A C 1
ATOM 885 O O . VAL A 1 110 ? -21.710 -8.990 29.928 1.00 89.38 110 VAL A O 1
ATOM 888 N N . ALA A 1 111 ? -22.420 -8.193 31.894 1.00 88.50 111 ALA A N 1
ATOM 889 C CA . ALA A 1 111 ? -22.251 -6.786 31.518 1.00 88.50 111 ALA A CA 1
ATOM 890 C C . ALA A 1 111 ? -20.770 -6.380 31.368 1.00 88.50 111 ALA A C 1
ATOM 892 O O . ALA A 1 111 ? -20.425 -5.636 30.447 1.00 88.50 111 ALA A O 1
ATOM 893 N N . SER A 1 112 ? -19.888 -6.891 32.234 1.00 92.12 112 SER A N 1
ATOM 894 C CA . SER A 1 112 ? -18.432 -6.728 32.121 1.00 92.12 11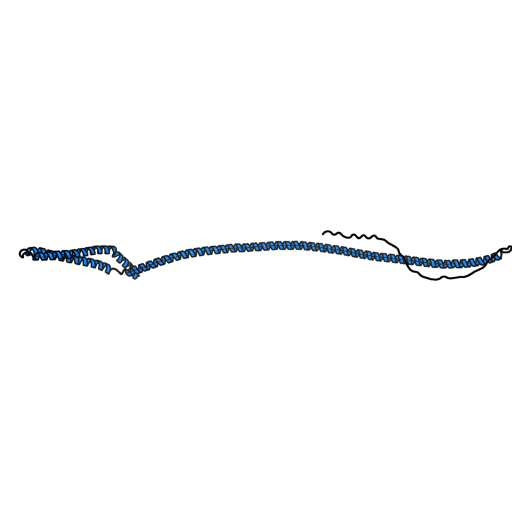2 SER A CA 1
ATOM 895 C C . SER A 1 112 ? -17.915 -7.365 30.828 1.00 92.12 112 SER A C 1
ATOM 897 O O . SER A 1 112 ? -17.244 -6.719 30.020 1.00 92.12 112 SER A O 1
ATOM 899 N N . ASP A 1 113 ? -18.329 -8.605 30.579 1.00 92.50 113 ASP A N 1
ATOM 900 C CA . ASP A 1 113 ? -17.941 -9.409 29.423 1.00 92.50 113 ASP A CA 1
ATOM 901 C C . ASP A 1 113 ? -18.418 -8.780 28.092 1.00 92.50 113 ASP A C 1
ATOM 903 O O . ASP A 1 113 ? -17.691 -8.749 27.096 1.00 92.50 113 ASP A O 1
ATOM 907 N N . GLN A 1 114 ? -19.619 -8.186 28.080 1.00 92.31 114 GLN A N 1
ATOM 908 C CA . GLN A 1 114 ? -20.126 -7.383 26.961 1.00 92.31 114 GLN A CA 1
ATOM 909 C C . GLN A 1 114 ? -19.346 -6.074 26.768 1.00 92.31 114 GLN A C 1
ATOM 911 O O . GLN A 1 114 ? -19.098 -5.687 25.627 1.00 92.31 114 GLN A O 1
ATOM 916 N N . SER A 1 115 ? -18.926 -5.403 27.846 1.00 93.31 115 SER A N 1
ATOM 917 C CA . SER A 1 115 ? -18.118 -4.176 27.770 1.00 93.31 115 SER A CA 1
ATOM 918 C C . SER A 1 115 ? -16.775 -4.424 27.070 1.00 93.31 115 SER A C 1
ATOM 920 O O . SER A 1 115 ? -16.404 -3.676 26.160 1.00 93.31 115 SER A O 1
ATOM 922 N N . VAL A 1 116 ? -16.095 -5.527 27.411 1.00 95.00 116 VAL A N 1
ATOM 923 C CA . VAL A 1 116 ? -14.858 -5.966 26.737 1.00 95.00 116 VAL A CA 1
ATOM 924 C C . VAL A 1 116 ? -15.119 -6.242 25.254 1.00 95.00 116 VAL A C 1
ATOM 926 O O . VAL A 1 116 ? -14.459 -5.656 24.397 1.00 95.00 116 VAL A O 1
ATOM 929 N N . LYS A 1 117 ? -16.145 -7.038 24.930 1.00 95.69 117 LYS A N 1
ATOM 930 C CA . LYS A 1 117 ? -16.496 -7.387 23.539 1.00 95.69 117 LYS A CA 1
ATOM 931 C C . LYS A 1 117 ? -16.880 -6.169 22.690 1.00 95.69 117 LYS A C 1
ATOM 933 O O . LYS A 1 117 ? -16.581 -6.133 21.499 1.00 95.69 117 LYS A O 1
ATOM 938 N N . VAL A 1 118 ? -17.489 -5.138 23.282 1.00 96.50 118 VAL A N 1
ATOM 939 C CA . VAL A 1 118 ? -17.773 -3.856 22.607 1.00 96.50 118 VAL A CA 1
ATOM 940 C C . VAL A 1 118 ? -16.495 -3.045 22.356 1.00 96.50 118 VAL A C 1
ATOM 942 O O . VAL A 1 118 ? -16.393 -2.384 21.321 1.00 96.50 118 VAL A O 1
ATOM 945 N N . ALA A 1 119 ? -15.507 -3.094 23.253 1.00 94.88 119 ALA A N 1
ATOM 946 C CA . ALA A 1 119 ? -14.205 -2.466 23.022 1.00 94.88 119 ALA A CA 1
ATOM 947 C C . ALA A 1 119 ? -13.416 -3.180 21.907 1.00 94.88 119 ALA A C 1
ATOM 949 O O . ALA A 1 119 ? -12.899 -2.518 21.005 1.00 94.88 119 ALA A O 1
ATOM 950 N N . GLU A 1 120 ? -13.395 -4.516 21.915 1.00 96.75 120 GLU A N 1
ATOM 951 C CA . GLU A 1 120 ? -12.789 -5.342 20.861 1.00 96.75 120 GLU A CA 1
ATOM 952 C C . GLU A 1 120 ? -13.451 -5.101 19.497 1.00 96.75 120 GLU A C 1
ATOM 954 O O . GLU A 1 120 ? -12.757 -4.842 18.512 1.00 96.75 120 GLU A O 1
ATOM 959 N N . ALA A 1 121 ? -14.789 -5.100 19.439 1.00 96.75 121 ALA A N 1
ATOM 960 C CA . ALA A 1 121 ? -15.542 -4.843 18.212 1.00 96.75 121 ALA A CA 1
ATOM 961 C C . ALA A 1 121 ? -15.195 -3.480 17.590 1.00 96.75 121 ALA A C 1
ATOM 963 O O . ALA A 1 121 ? -14.938 -3.410 16.392 1.00 96.75 121 ALA A O 1
ATOM 964 N N . ARG A 1 122 ? -15.089 -2.414 18.397 1.00 96.62 122 ARG A N 1
ATOM 965 C CA . ARG A 1 122 ? -14.664 -1.080 17.924 1.00 96.62 122 ARG A CA 1
ATOM 966 C C . ARG A 1 122 ? -13.229 -1.071 17.388 1.00 96.62 122 ARG A C 1
ATOM 968 O O . ARG A 1 122 ? -12.941 -0.371 16.418 1.00 96.62 122 ARG A O 1
ATOM 975 N N . GLY A 1 123 ? -12.329 -1.847 17.998 1.00 97.25 123 GLY A N 1
ATOM 976 C CA . GLY A 1 123 ? -10.968 -2.041 17.491 1.00 97.25 123 GLY A CA 1
ATOM 977 C C . GLY A 1 123 ? -10.959 -2.711 16.113 1.00 97.25 123 GLY A C 1
ATOM 978 O O . GLY A 1 123 ? -10.295 -2.230 15.194 1.00 97.25 123 GLY A O 1
ATOM 979 N N . LEU A 1 124 ? -11.760 -3.767 15.947 1.00 97.25 124 LEU A N 1
ATOM 980 C CA . LEU A 1 124 ? -11.923 -4.476 14.675 1.00 97.25 124 LEU A CA 1
ATOM 981 C C . LEU A 1 124 ? -12.603 -3.611 13.602 1.00 97.25 124 LEU A C 1
ATOM 983 O O . LEU A 1 124 ? -12.173 -3.632 12.452 1.00 97.25 124 LEU A O 1
ATOM 987 N N . GLU A 1 125 ? -13.617 -2.815 13.952 1.00 97.56 125 GLU A N 1
ATOM 988 C CA . GLU A 1 125 ? -14.255 -1.857 13.035 1.00 97.56 125 GLU A CA 1
ATOM 989 C C . GLU A 1 125 ? -13.256 -0.815 12.513 1.00 97.56 125 GLU A C 1
ATOM 991 O O . GLU A 1 125 ? -13.225 -0.544 11.310 1.00 97.56 125 GLU A O 1
ATOM 996 N N . SER A 1 126 ? -12.404 -0.277 13.394 1.00 97.12 126 SER A N 1
ATOM 997 C CA . SER A 1 126 ? -11.339 0.666 13.032 1.00 97.12 126 SER A CA 1
ATOM 998 C C . SER A 1 126 ? -10.344 0.050 12.038 1.00 97.12 126 SER A C 1
ATOM 1000 O O . SER A 1 126 ? -10.090 0.618 10.973 1.00 97.12 126 SER A O 1
ATOM 1002 N N . GLU A 1 127 ? -9.848 -1.158 12.324 1.00 97.44 127 GLU A N 1
ATOM 1003 C CA . GLU A 1 127 ? -8.908 -1.863 11.443 1.00 97.44 127 GLU A CA 1
ATOM 1004 C C . GLU A 1 127 ? -9.552 -2.263 10.104 1.00 97.44 127 GLU A C 1
ATOM 1006 O O . GLU A 1 127 ? -8.930 -2.134 9.051 1.00 97.44 127 GLU A O 1
ATOM 1011 N N . VAL A 1 128 ? -10.832 -2.656 10.096 1.00 98.12 128 VAL A N 1
ATOM 1012 C CA . VAL A 1 128 ? -11.586 -2.919 8.857 1.00 98.12 128 VAL A CA 1
ATOM 1013 C C . VAL A 1 128 ? -11.720 -1.658 7.997 1.00 98.12 128 VAL A C 1
ATOM 1015 O O . VAL A 1 128 ? -11.654 -1.762 6.770 1.00 98.12 128 VAL A O 1
ATOM 1018 N N . MET A 1 129 ? -11.880 -0.470 8.589 1.00 97.94 129 MET A N 1
ATOM 1019 C CA . MET A 1 129 ? -11.882 0.782 7.821 1.00 97.94 129 MET A CA 1
ATOM 1020 C C . MET A 1 129 ? -10.487 1.125 7.286 1.00 97.94 129 MET A C 1
ATOM 1022 O O . MET A 1 129 ? -10.366 1.416 6.095 1.00 97.94 129 MET A O 1
ATOM 1026 N N . ARG A 1 130 ? -9.434 0.984 8.103 1.00 98.25 130 ARG A N 1
ATOM 1027 C CA . ARG A 1 130 ? -8.035 1.185 7.682 1.00 98.25 130 ARG A CA 1
ATOM 1028 C C . ARG A 1 130 ? -7.658 0.283 6.498 1.00 98.25 130 ARG A C 1
ATOM 1030 O O . ARG A 1 130 ? -7.140 0.757 5.490 1.00 98.25 130 ARG A O 1
ATOM 1037 N N . LEU A 1 131 ? -7.992 -1.007 6.578 1.00 98.00 131 LEU A N 1
ATOM 1038 C CA . LEU A 1 131 ? -7.750 -1.985 5.512 1.00 98.00 131 LEU A CA 1
ATOM 1039 C C . LEU A 1 131 ? -8.575 -1.705 4.246 1.00 98.00 131 LEU A C 1
ATOM 1041 O O . LEU A 1 131 ? -8.108 -1.975 3.139 1.00 98.00 131 LEU A O 1
ATOM 1045 N N . ARG A 1 132 ? -9.791 -1.152 4.368 1.00 98.19 132 ARG A N 1
ATOM 1046 C CA . ARG A 1 132 ? -10.604 -0.727 3.210 1.00 98.19 132 ARG A CA 1
ATOM 1047 C C . ARG A 1 132 ? -10.001 0.479 2.495 1.00 98.19 132 ARG A C 1
ATOM 1049 O O . ARG A 1 132 ? -10.001 0.497 1.265 1.00 98.19 132 ARG A O 1
ATOM 1056 N N . GLU A 1 133 ? -9.484 1.451 3.241 1.00 98.00 133 GLU A N 1
ATOM 1057 C CA . GLU A 1 133 ? -8.788 2.616 2.689 1.00 98.00 133 GLU A CA 1
ATOM 1058 C C . GLU A 1 133 ? -7.502 2.196 1.962 1.00 98.00 133 GLU A C 1
ATOM 1060 O O . GLU A 1 133 ? -7.335 2.510 0.781 1.00 98.00 133 GLU A O 1
ATOM 1065 N N . GLU A 1 134 ? -6.669 1.369 2.601 1.00 98.06 134 GLU A N 1
ATOM 1066 C CA . GLU A 1 134 ? -5.449 0.801 2.014 1.00 98.06 134 GLU A CA 1
ATOM 1067 C C . GLU A 1 134 ? -5.745 -0.005 0.732 1.00 98.06 134 GLU A C 1
ATOM 1069 O O . GLU A 1 134 ? -5.102 0.192 -0.303 1.00 98.06 134 GLU A O 1
ATOM 1074 N N . ASN A 1 135 ? -6.783 -0.854 0.736 1.00 98.19 135 ASN A N 1
ATOM 1075 C CA . ASN A 1 135 ? -7.209 -1.587 -0.463 1.00 98.19 135 ASN A CA 1
ATOM 1076 C C . ASN A 1 135 ? -7.717 -0.642 -1.571 1.00 98.19 135 ASN A C 1
ATOM 1078 O O . ASN A 1 135 ? -7.508 -0.906 -2.757 1.00 98.19 135 ASN A O 1
ATOM 1082 N N . GLY A 1 136 ? -8.358 0.469 -1.197 1.00 98.31 136 GLY A N 1
ATOM 1083 C CA . GLY A 1 136 ? -8.783 1.531 -2.107 1.00 98.31 136 GLY A CA 1
ATOM 1084 C C . GLY A 1 136 ? -7.607 2.265 -2.757 1.00 98.31 136 GLY A C 1
ATOM 1085 O O . GLY A 1 136 ? -7.631 2.504 -3.965 1.00 98.31 136 GLY A O 1
ATOM 1086 N N . GLU A 1 137 ? -6.553 2.576 -1.999 1.00 98.00 137 GLU A N 1
ATOM 1087 C CA . GLU A 1 137 ? -5.316 3.135 -2.551 1.00 98.00 137 GLU A CA 1
ATOM 1088 C C . GLU A 1 137 ? -4.600 2.169 -3.492 1.00 98.00 137 GLU A C 1
ATOM 1090 O O . GLU A 1 137 ? -4.200 2.564 -4.587 1.00 98.00 137 GLU A O 1
ATOM 1095 N N . LEU A 1 138 ? -4.446 0.904 -3.091 1.00 97.94 138 LEU A N 1
ATOM 1096 C CA . LEU A 1 138 ? -3.784 -0.110 -3.912 1.00 97.94 138 LEU A CA 1
ATOM 1097 C C . LEU A 1 138 ? -4.517 -0.302 -5.248 1.00 97.94 138 LEU A C 1
ATOM 1099 O O . LEU A 1 138 ? -3.875 -0.384 -6.293 1.00 97.94 138 LEU A O 1
ATOM 1103 N N . ARG A 1 139 ? -5.857 -0.261 -5.254 1.00 98.12 139 ARG A N 1
ATOM 1104 C CA . ARG A 1 139 ? -6.661 -0.277 -6.491 1.00 98.12 139 ARG A CA 1
ATOM 1105 C C . ARG A 1 139 ? -6.420 0.944 -7.381 1.00 98.12 139 ARG A C 1
ATOM 1107 O O . ARG A 1 139 ? -6.344 0.774 -8.596 1.00 98.12 139 ARG A O 1
ATOM 1114 N N . LYS A 1 140 ? -6.268 2.148 -6.811 1.00 98.06 140 LYS A N 1
ATOM 1115 C CA . LYS A 1 140 ? -5.898 3.358 -7.576 1.00 98.06 140 LYS A CA 1
ATOM 1116 C C . LYS A 1 140 ? -4.509 3.202 -8.205 1.00 98.06 140 LYS A C 1
ATOM 1118 O O . LYS A 1 140 ? -4.377 3.388 -9.408 1.00 98.06 140 LYS A O 1
ATOM 1123 N N . LYS A 1 141 ? -3.516 2.775 -7.416 1.00 97.75 141 LYS A N 1
ATOM 1124 C CA . LYS A 1 141 ? -2.126 2.546 -7.856 1.00 97.75 141 LYS A CA 1
ATOM 1125 C C . LYS A 1 141 ? -2.049 1.500 -8.982 1.00 97.75 141 LYS A C 1
ATOM 1127 O O . LYS A 1 141 ? -1.370 1.724 -9.976 1.00 97.75 141 LYS A O 1
ATOM 1132 N N . VAL A 1 142 ? -2.809 0.403 -8.895 1.00 98.00 142 VAL A N 1
ATOM 1133 C CA . VAL A 1 142 ? -2.911 -0.601 -9.976 1.00 98.00 142 VAL A CA 1
ATOM 1134 C C . VAL A 1 142 ? -3.566 -0.026 -11.240 1.00 98.00 142 VAL A C 1
ATOM 1136 O O . VAL A 1 142 ? -3.087 -0.279 -12.343 1.00 98.00 142 VAL A O 1
ATOM 1139 N N . ALA A 1 143 ? -4.632 0.769 -11.113 1.00 97.69 143 ALA A N 1
ATOM 1140 C CA . ALA A 1 143 ? -5.267 1.413 -12.267 1.00 97.69 143 ALA A CA 1
ATOM 1141 C C . ALA A 1 143 ? -4.336 2.429 -12.961 1.00 97.69 143 ALA A C 1
ATOM 1143 O O . ALA A 1 143 ? -4.319 2.503 -14.190 1.00 97.69 143 ALA A O 1
ATOM 1144 N N . GLU A 1 144 ? -3.539 3.167 -12.187 1.00 98.00 144 GLU A N 1
ATOM 1145 C CA . GLU A 1 144 ? -2.514 4.090 -12.681 1.00 98.00 144 GLU A CA 1
ATOM 1146 C C . GLU A 1 144 ? -1.387 3.352 -13.419 1.00 98.00 144 GLU A C 1
ATOM 1148 O O . GLU A 1 144 ? -1.081 3.703 -14.557 1.00 98.00 144 GLU A O 1
ATOM 1153 N N . VAL A 1 145 ? -0.835 2.277 -12.840 1.00 97.94 145 VAL A N 1
ATOM 1154 C CA . VAL A 1 145 ? 0.185 1.437 -13.501 1.00 97.94 145 VAL A CA 1
ATOM 1155 C C . VAL A 1 145 ? -0.336 0.872 -14.824 1.00 97.94 145 VAL A C 1
ATOM 1157 O O . VAL A 1 145 ? 0.329 1.024 -15.845 1.00 97.94 145 VAL A O 1
ATOM 1160 N N . ASN A 1 146 ? -1.555 0.325 -14.858 1.00 97.44 146 ASN A N 1
ATOM 1161 C CA . ASN A 1 146 ? -2.162 -0.186 -16.094 1.00 97.44 146 ASN A CA 1
ATOM 1162 C C . ASN A 1 146 ? -2.324 0.910 -17.171 1.00 97.44 146 ASN A C 1
ATOM 1164 O O . ASN A 1 146 ? -2.157 0.652 -18.366 1.00 97.44 146 ASN A O 1
ATOM 1168 N N . ALA A 1 147 ? -2.640 2.147 -16.768 1.00 97.62 147 ALA A N 1
ATOM 1169 C CA . ALA A 1 147 ? -2.723 3.285 -17.682 1.00 97.62 147 ALA A CA 1
ATOM 1170 C C . ALA A 1 147 ? -1.337 3.712 -18.202 1.00 97.62 147 ALA A C 1
ATOM 1172 O O . ALA A 1 147 ? -1.196 4.010 -19.391 1.00 97.62 147 ALA A O 1
ATOM 1173 N N . LEU A 1 148 ? -0.314 3.693 -17.342 1.00 97.56 148 LEU A N 1
ATOM 1174 C CA . LEU A 1 148 ? 1.077 3.982 -17.699 1.00 97.56 148 LEU A CA 1
ATOM 1175 C C . LEU A 1 148 ? 1.671 2.909 -18.623 1.00 97.56 148 LEU A C 1
ATOM 1177 O O . LEU A 1 148 ? 2.316 3.267 -19.603 1.00 97.56 148 LEU A O 1
ATOM 1181 N N . GLU A 1 149 ? 1.400 1.621 -18.402 1.00 97.56 149 GLU A N 1
ATOM 1182 C CA . GLU A 1 149 ? 1.778 0.543 -19.331 1.00 97.56 149 GLU A CA 1
ATOM 1183 C C . GLU A 1 149 ? 1.099 0.709 -20.698 1.00 97.56 149 GLU A C 1
ATOM 1185 O O . GLU A 1 149 ? 1.748 0.609 -21.743 1.00 97.56 149 GLU A O 1
ATOM 1190 N N . GLY A 1 150 ? -0.197 1.043 -20.708 1.00 97.75 150 GLY A N 1
ATOM 1191 C CA . GLY A 1 150 ? -0.945 1.340 -21.931 1.00 97.75 150 GLY A CA 1
ATOM 1192 C C . GLY A 1 150 ? -0.447 2.586 -22.676 1.00 97.75 150 GLY A C 1
ATOM 1193 O O . GLY A 1 150 ? -0.555 2.650 -23.904 1.00 97.75 150 GLY A O 1
ATOM 1194 N N . ALA A 1 151 ? 0.116 3.567 -21.965 1.00 97.38 151 ALA A N 1
ATOM 1195 C CA . ALA A 1 151 ? 0.780 4.729 -22.550 1.00 97.38 151 ALA A CA 1
ATOM 1196 C C . ALA A 1 151 ? 2.181 4.375 -23.074 1.00 97.38 151 ALA A C 1
ATOM 1198 O O . ALA A 1 151 ? 2.504 4.713 -24.214 1.00 97.38 151 ALA A O 1
ATOM 1199 N N . LYS A 1 152 ? 2.972 3.632 -22.288 1.00 98.06 152 LYS A N 1
ATOM 1200 C CA . LYS A 1 152 ? 4.309 3.160 -22.659 1.00 98.06 152 LYS A CA 1
ATOM 1201 C C . LYS A 1 152 ? 4.257 2.326 -23.935 1.00 98.06 152 LYS A C 1
ATOM 1203 O O . LYS A 1 152 ? 4.920 2.681 -24.896 1.00 98.06 152 LYS A O 1
ATOM 1208 N N . LYS A 1 153 ? 3.382 1.317 -24.016 1.00 98.06 153 LYS A N 1
ATOM 1209 C CA . LYS A 1 153 ? 3.251 0.476 -25.218 1.00 98.06 153 LYS A CA 1
ATOM 1210 C C . LYS A 1 153 ? 2.938 1.289 -26.483 1.00 98.06 153 LYS A C 1
ATOM 1212 O O . LYS A 1 153 ? 3.430 0.960 -27.555 1.00 98.06 153 LYS A O 1
ATOM 1217 N N . LYS A 1 154 ? 2.158 2.373 -26.374 1.00 97.75 154 LYS A N 1
ATOM 1218 C CA . LYS A 1 154 ? 1.903 3.292 -27.501 1.00 97.75 154 LYS A CA 1
ATOM 1219 C C . LYS A 1 154 ? 3.138 4.115 -27.874 1.00 97.75 154 LYS A C 1
ATOM 1221 O O . LYS A 1 154 ? 3.342 4.363 -29.058 1.00 97.75 154 LYS A O 1
ATOM 1226 N N . ALA A 1 155 ? 3.943 4.533 -26.897 1.00 97.44 155 ALA A N 1
ATOM 1227 C CA . ALA A 1 155 ? 5.221 5.194 -27.146 1.00 97.44 155 ALA A CA 1
ATOM 1228 C C . ALA A 1 155 ? 6.222 4.232 -27.807 1.00 97.44 155 ALA A C 1
ATOM 1230 O O . ALA A 1 155 ? 6.751 4.575 -28.859 1.00 97.44 155 ALA A O 1
ATOM 1231 N N . ASP A 1 156 ? 6.379 3.019 -27.268 1.00 97.75 156 ASP A N 1
ATOM 1232 C CA . ASP A 1 156 ? 7.239 1.954 -27.801 1.00 97.75 156 ASP A CA 1
ATOM 1233 C C . ASP A 1 156 ? 6.895 1.684 -29.287 1.00 97.75 156 ASP A C 1
ATOM 1235 O O . ASP A 1 156 ? 7.730 1.905 -30.161 1.00 97.75 156 ASP A O 1
ATOM 1239 N N . THR A 1 157 ? 5.623 1.400 -29.617 1.00 97.94 157 THR A N 1
ATOM 1240 C CA . THR A 1 157 ? 5.191 1.195 -31.025 1.00 97.94 157 THR A CA 1
ATOM 1241 C C . THR A 1 157 ? 5.352 2.417 -31.935 1.00 97.94 157 THR A C 1
ATOM 1243 O O . THR A 1 157 ? 5.348 2.289 -33.158 1.00 97.94 157 THR A O 1
ATOM 1246 N N . ARG A 1 158 ? 5.472 3.626 -31.371 1.00 97.81 158 ARG A N 1
ATOM 1247 C CA . ARG A 1 158 ? 5.737 4.849 -32.141 1.00 97.81 158 ARG A CA 1
ATOM 1248 C C . ARG A 1 158 ? 7.233 5.054 -32.385 1.00 97.81 158 ARG A C 1
ATOM 1250 O O . ARG A 1 158 ? 7.569 5.667 -33.393 1.00 97.81 158 ARG A O 1
ATOM 1257 N N . VAL A 1 159 ? 8.098 4.561 -31.499 1.00 98.00 159 VAL A N 1
ATOM 1258 C CA . VAL A 1 159 ? 9.551 4.508 -31.719 1.00 98.00 159 VAL A CA 1
ATOM 1259 C C . VAL A 1 159 ? 9.851 3.506 -32.833 1.00 98.00 159 VAL A C 1
ATOM 1261 O O . VAL A 1 159 ? 10.406 3.917 -33.846 1.00 98.00 159 VAL A O 1
ATOM 1264 N N . GLU A 1 160 ? 9.331 2.277 -32.735 1.00 98.19 160 GLU A N 1
ATOM 1265 C CA . GLU A 1 160 ? 9.456 1.233 -33.773 1.00 98.19 160 GLU A CA 1
ATOM 1266 C C . GLU A 1 160 ? 9.056 1.765 -35.171 1.00 98.19 160 GLU A C 1
ATOM 1268 O O . GLU A 1 160 ? 9.819 1.681 -36.130 1.00 98.19 160 GLU A O 1
ATOM 1273 N N . GLN A 1 161 ? 7.896 2.429 -35.279 1.00 97.88 161 GLN A N 1
ATOM 1274 C CA . GLN A 1 161 ? 7.400 3.034 -36.530 1.00 97.88 161 GLN A CA 1
ATOM 1275 C C . GLN A 1 161 ? 8.181 4.261 -37.034 1.00 97.88 161 GLN A C 1
ATOM 1277 O O . GLN A 1 161 ? 7.901 4.741 -38.140 1.00 97.88 161 GLN A O 1
ATOM 1282 N N . LEU A 1 162 ? 9.054 4.855 -36.221 1.00 97.75 162 LEU A N 1
ATOM 1283 C CA . LEU A 1 162 ? 9.949 5.942 -36.630 1.00 97.75 162 LEU A CA 1
ATOM 1284 C C . LEU A 1 162 ? 11.316 5.389 -37.036 1.00 97.75 162 LEU A C 1
ATOM 1286 O O . LEU A 1 162 ? 11.889 5.880 -38.006 1.00 97.75 162 LEU A O 1
ATOM 1290 N N . GLU A 1 163 ? 11.789 4.347 -36.356 1.00 97.75 163 GLU A N 1
ATOM 1291 C CA . GLU A 1 163 ? 13.007 3.610 -36.691 1.00 97.75 163 GLU A CA 1
ATOM 1292 C C . GLU A 1 163 ? 12.861 2.893 -38.041 1.00 97.75 163 GLU A C 1
ATOM 1294 O O . GLU A 1 163 ? 13.663 3.152 -38.935 1.00 97.75 163 GLU A O 1
ATOM 1299 N N . GLU A 1 164 ? 11.775 2.140 -38.263 1.00 98.06 164 GLU A N 1
ATOM 1300 C CA . GLU A 1 164 ? 11.459 1.488 -39.552 1.00 98.06 164 GLU A CA 1
ATOM 1301 C C . GLU A 1 164 ? 11.424 2.496 -40.718 1.00 98.06 164 GLU A C 1
ATOM 1303 O O . GLU A 1 164 ? 11.978 2.263 -41.794 1.00 98.06 164 GLU A O 1
ATOM 1308 N N . LYS A 1 165 ? 10.813 3.672 -40.508 1.00 97.88 165 LYS A N 1
ATOM 1309 C CA . LYS A 1 165 ? 10.760 4.735 -41.529 1.00 97.88 165 LYS A CA 1
ATOM 1310 C C . LYS A 1 165 ? 12.120 5.374 -41.772 1.00 97.88 165 LYS A C 1
ATOM 1312 O O . LYS A 1 165 ? 12.412 5.751 -42.905 1.00 97.88 165 LYS A O 1
ATOM 1317 N N . MET A 1 166 ? 12.935 5.526 -40.732 1.00 97.44 166 MET A N 1
ATOM 1318 C CA . MET A 1 166 ? 14.289 6.053 -40.858 1.00 97.44 166 MET A CA 1
ATOM 1319 C C . MET A 1 166 ? 15.188 5.070 -41.613 1.00 97.44 166 MET A C 1
ATOM 1321 O O . MET A 1 166 ? 15.877 5.489 -42.539 1.00 97.44 166 MET A O 1
ATOM 1325 N N . GLU A 1 167 ? 15.124 3.778 -41.291 1.00 97.69 167 GLU A N 1
ATOM 1326 C CA . GLU A 1 167 ? 15.838 2.714 -42.002 1.00 97.69 167 GLU A CA 1
ATOM 1327 C C . GLU A 1 167 ? 15.401 2.636 -43.473 1.00 97.69 167 GLU A C 1
ATOM 1329 O O . GLU A 1 167 ? 16.250 2.667 -44.363 1.00 97.69 167 GLU A O 1
ATOM 1334 N N . GLY A 1 168 ? 14.093 2.675 -43.751 1.00 97.88 168 GLY A N 1
ATOM 1335 C CA . GLY A 1 168 ? 13.561 2.730 -45.116 1.00 97.88 168 GLY A CA 1
ATOM 1336 C C . GLY A 1 168 ? 14.058 3.942 -45.918 1.00 97.88 168 GLY A C 1
ATOM 1337 O O . GLY A 1 168 ? 14.507 3.785 -47.054 1.00 97.88 168 GLY A O 1
ATOM 1338 N N . MET A 1 169 ? 14.057 5.145 -45.326 1.00 97.56 169 MET A N 1
ATOM 1339 C CA . MET A 1 169 ? 14.611 6.349 -45.967 1.00 97.56 169 MET A CA 1
ATOM 1340 C C . MET A 1 169 ? 16.128 6.257 -46.184 1.00 97.56 169 MET A C 1
ATOM 1342 O O . MET A 1 169 ? 16.625 6.728 -47.208 1.00 97.56 169 MET A O 1
ATOM 1346 N N . ILE A 1 170 ? 16.876 5.662 -45.250 1.00 97.94 170 ILE A N 1
ATOM 1347 C CA . ILE A 1 170 ? 18.321 5.442 -45.399 1.00 97.94 170 ILE A CA 1
ATOM 1348 C C . ILE A 1 170 ? 18.577 4.465 -46.549 1.00 97.94 170 ILE A C 1
ATOM 1350 O O . ILE A 1 170 ? 19.380 4.776 -47.426 1.00 97.94 170 ILE A O 1
ATOM 1354 N N . GLN A 1 171 ? 17.855 3.345 -46.609 1.00 98.06 171 GLN A N 1
ATOM 1355 C CA . GLN A 1 171 ? 18.003 2.348 -47.669 1.00 98.06 171 GLN A CA 1
ATOM 1356 C C . GLN A 1 171 ? 17.627 2.913 -49.050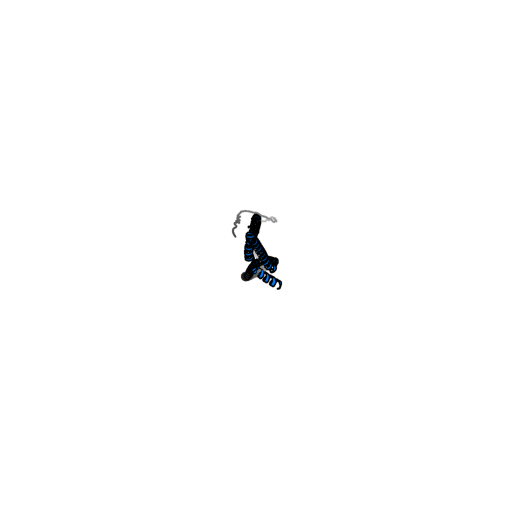 1.00 98.06 171 GLN A C 1
ATOM 1358 O O . GLN A 1 171 ? 18.331 2.661 -50.030 1.00 98.06 171 GLN A O 1
ATOM 1363 N N . GLU A 1 172 ? 16.576 3.737 -49.142 1.00 97.94 172 GLU A N 1
ATOM 1364 C CA . GLU A 1 172 ? 16.230 4.476 -50.366 1.00 97.94 172 GLU A CA 1
ATOM 1365 C C . GLU A 1 172 ? 17.365 5.428 -50.794 1.00 97.94 172 GLU A C 1
ATOM 1367 O O . GLU A 1 172 ? 17.717 5.489 -51.972 1.00 97.94 172 GLU A O 1
ATOM 1372 N N . LYS A 1 173 ? 17.992 6.150 -49.853 1.00 97.62 173 LYS A N 1
ATOM 1373 C CA . LYS A 1 173 ? 19.100 7.074 -50.163 1.00 97.62 173 LYS A CA 1
ATOM 1374 C C . LYS A 1 173 ? 20.405 6.361 -50.513 1.00 97.62 173 LYS A C 1
ATOM 1376 O O . LYS A 1 173 ? 21.114 6.839 -51.398 1.00 97.62 173 LYS A O 1
ATOM 1381 N N . VAL A 1 174 ? 20.710 5.232 -49.872 1.00 98.19 174 VAL A N 1
ATOM 1382 C CA . VAL A 1 174 ? 21.859 4.378 -50.210 1.00 98.19 174 VAL A CA 1
ATOM 1383 C C . VAL A 1 174 ? 21.684 3.829 -51.622 1.00 98.19 174 VAL A C 1
ATOM 1385 O O . VAL A 1 174 ? 22.505 4.129 -52.483 1.00 98.19 174 VAL A O 1
ATOM 1388 N N . THR A 1 175 ? 20.566 3.156 -51.907 1.00 97.81 175 THR A N 1
ATOM 1389 C CA . THR A 1 175 ? 20.299 2.591 -53.242 1.00 97.81 175 THR A CA 1
ATOM 1390 C C . THR A 1 175 ? 20.213 3.653 -54.342 1.00 97.81 175 THR A C 1
ATOM 1392 O O . THR A 1 175 ? 20.671 3.415 -55.459 1.00 97.81 175 THR A O 1
ATOM 1395 N N . GLN A 1 176 ? 19.708 4.859 -54.059 1.00 97.56 176 GLN A N 1
ATOM 1396 C CA . GLN A 1 176 ? 19.803 5.983 -55.000 1.00 97.56 176 GLN A CA 1
ATOM 1397 C C . GLN A 1 176 ? 21.261 6.354 -55.304 1.00 97.56 176 GLN A C 1
ATOM 1399 O O . GLN A 1 176 ? 21.614 6.510 -56.472 1.00 97.56 176 GLN A O 1
ATOM 1404 N N . LYS A 1 177 ? 22.126 6.443 -54.285 1.00 97.88 177 LYS A N 1
ATOM 1405 C CA . LYS A 1 177 ? 23.545 6.783 -54.471 1.00 97.88 177 LYS A CA 1
ATOM 1406 C C . LYS A 1 177 ? 24.361 5.669 -55.118 1.00 97.88 177 LYS A C 1
ATOM 1408 O O . LYS A 1 177 ? 25.232 5.975 -55.925 1.00 97.88 177 LYS A O 1
ATOM 1413 N N . GLU A 1 178 ? 24.058 4.408 -54.839 1.00 97.50 178 GLU A N 1
ATOM 1414 C CA . GLU A 1 178 ? 24.648 3.259 -55.534 1.00 97.50 178 GLU A CA 1
ATOM 1415 C C . GLU A 1 178 ? 24.298 3.286 -57.028 1.00 97.50 178 GLU A C 1
ATOM 1417 O O . GLU A 1 178 ? 25.189 3.178 -57.868 1.00 97.50 178 GLU A O 1
ATOM 1422 N N . ASN A 1 179 ? 23.028 3.523 -57.374 1.00 96.94 179 ASN A N 1
ATOM 1423 C CA . ASN A 1 179 ? 22.589 3.634 -58.768 1.00 96.94 179 ASN A CA 1
ATOM 1424 C C . ASN A 1 179 ? 23.202 4.849 -59.491 1.00 96.94 179 ASN A C 1
ATOM 1426 O O . ASN A 1 179 ? 23.650 4.709 -60.630 1.00 96.94 179 ASN A O 1
ATOM 1430 N N . GLU A 1 180 ? 23.281 6.018 -58.841 1.00 97.12 180 GLU A N 1
ATOM 1431 C CA . GLU A 1 180 ? 24.003 7.185 -59.375 1.00 97.12 180 GLU A CA 1
ATOM 1432 C C . GLU A 1 180 ? 25.482 6.859 -59.645 1.00 97.12 180 GLU A C 1
ATOM 1434 O O . GLU A 1 180 ? 25.989 7.126 -60.736 1.00 97.12 180 GLU A O 1
ATOM 1439 N N . LEU A 1 181 ? 26.181 6.265 -58.671 1.00 97.31 181 LEU A N 1
ATOM 1440 C CA . LEU A 1 181 ? 27.595 5.919 -58.803 1.00 97.31 181 LEU A CA 1
ATOM 1441 C C . LEU A 1 181 ? 27.810 4.919 -59.940 1.00 97.31 181 LEU A C 1
ATOM 1443 O O . LEU A 1 181 ? 28.619 5.202 -60.826 1.00 97.31 181 LEU A O 1
ATOM 1447 N N . ASN A 1 182 ? 27.054 3.818 -59.955 1.00 97.12 182 ASN A N 1
ATOM 1448 C CA . ASN A 1 182 ? 27.115 2.788 -60.993 1.00 97.12 182 ASN A CA 1
ATOM 1449 C C . ASN A 1 182 ? 26.905 3.391 -62.388 1.00 97.12 182 ASN A C 1
ATOM 1451 O O . ASN A 1 182 ? 27.727 3.161 -63.270 1.00 97.12 182 ASN A O 1
ATOM 1455 N N . ALA A 1 183 ? 25.904 4.261 -62.572 1.00 97.38 183 ALA A N 1
ATOM 1456 C CA . ALA A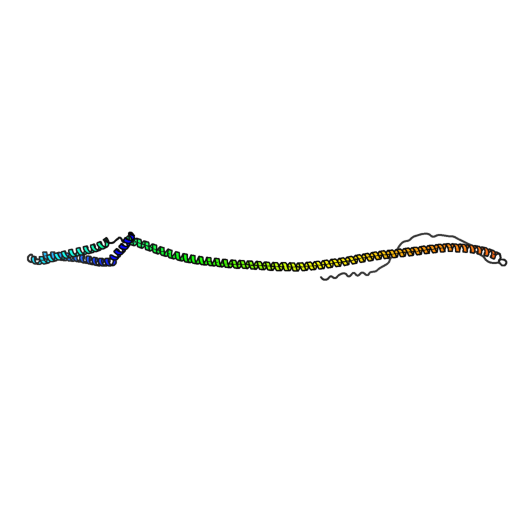 1 183 ? 25.682 4.945 -63.847 1.00 97.38 183 ALA A CA 1
ATOM 1457 C C . ALA A 1 183 ? 26.897 5.785 -64.295 1.00 97.38 183 ALA A C 1
ATOM 1459 O O . ALA A 1 183 ? 27.280 5.729 -65.467 1.00 97.38 183 ALA A O 1
ATOM 1460 N N . THR A 1 184 ? 27.557 6.510 -63.378 1.00 97.50 184 THR A N 1
ATOM 1461 C CA . THR A 1 184 ? 28.782 7.265 -63.720 1.00 97.50 184 THR A CA 1
ATOM 1462 C C . THR A 1 184 ? 30.008 6.379 -63.955 1.00 97.50 184 THR A C 1
ATOM 1464 O O . THR A 1 184 ? 30.923 6.799 -64.666 1.00 97.50 184 THR A O 1
ATOM 1467 N N . TYR A 1 185 ? 30.074 5.182 -63.362 1.00 96.56 185 TYR A N 1
ATOM 1468 C CA . TYR A 1 185 ? 31.132 4.210 -63.647 1.00 96.56 185 TYR A CA 1
ATOM 1469 C C . TYR A 1 185 ? 30.913 3.552 -65.010 1.00 96.56 185 TYR A C 1
ATOM 1471 O O . TYR A 1 185 ? 31.839 3.549 -65.815 1.00 96.56 185 TYR A O 1
ATOM 1479 N N . ASP A 1 186 ? 29.694 3.116 -65.317 1.00 97.38 186 ASP A N 1
ATOM 1480 C CA . ASP A 1 186 ? 29.302 2.582 -66.624 1.00 97.38 186 ASP A CA 1
ATOM 1481 C C . ASP A 1 186 ? 29.574 3.575 -67.764 1.00 97.38 186 ASP A C 1
ATOM 1483 O O . ASP A 1 186 ? 30.068 3.198 -68.827 1.00 97.38 186 ASP A O 1
ATOM 1487 N N . GLU A 1 187 ? 29.266 4.861 -67.562 1.00 96.62 187 GLU A N 1
ATOM 1488 C CA . GLU A 1 187 ? 29.563 5.915 -68.536 1.00 96.62 187 GLU A CA 1
ATOM 1489 C C . GLU A 1 187 ? 31.074 6.095 -68.736 1.00 96.62 187 GLU A C 1
ATOM 1491 O O . GLU A 1 187 ? 31.545 6.119 -69.874 1.00 96.62 187 GLU A O 1
ATOM 1496 N N . LYS A 1 188 ? 31.859 6.142 -67.651 1.00 97.31 188 LYS A N 1
ATOM 1497 C CA . LYS A 1 188 ? 33.328 6.200 -67.739 1.00 97.31 188 LYS A CA 1
ATOM 1498 C C . LYS A 1 188 ? 33.896 4.978 -68.456 1.00 97.31 188 LYS A C 1
ATOM 1500 O O . LYS A 1 188 ? 34.761 5.151 -69.306 1.00 97.31 188 LYS A O 1
ATOM 1505 N N . ILE A 1 189 ? 33.408 3.774 -68.149 1.00 96.81 189 ILE A N 1
ATOM 1506 C CA . ILE A 1 189 ? 33.832 2.525 -68.796 1.00 96.81 189 ILE A CA 1
ATOM 1507 C C . ILE A 1 189 ? 33.552 2.600 -70.299 1.00 96.81 189 ILE A C 1
ATOM 1509 O O . ILE A 1 189 ? 34.493 2.473 -71.077 1.00 96.81 189 ILE A O 1
ATOM 1513 N N . ARG A 1 190 ? 32.319 2.927 -70.717 1.00 96.88 190 ARG A N 1
ATOM 1514 C CA . ARG A 1 190 ? 31.973 3.109 -72.142 1.00 96.88 190 ARG A CA 1
ATOM 1515 C C . ARG A 1 190 ? 32.893 4.117 -72.843 1.00 96.88 190 ARG A C 1
ATOM 1517 O O . ARG A 1 190 ? 33.415 3.811 -73.913 1.00 96.88 190 ARG A O 1
ATOM 1524 N N . ASN A 1 191 ? 33.156 5.264 -72.215 1.00 97.50 191 ASN A N 1
ATOM 1525 C CA . ASN A 1 191 ? 34.038 6.304 -72.757 1.00 97.50 191 ASN A CA 1
ATOM 1526 C C . ASN A 1 191 ? 35.511 5.848 -72.855 1.00 97.50 191 ASN A C 1
ATOM 1528 O O . ASN A 1 191 ? 36.212 6.212 -73.803 1.00 97.50 191 ASN A O 1
ATOM 1532 N N . TYR A 1 192 ? 36.001 5.047 -71.901 1.00 96.50 192 TYR A N 1
ATOM 1533 C CA . TYR A 1 192 ? 37.345 4.461 -71.967 1.00 96.50 192 TYR A CA 1
ATOM 1534 C C . TYR A 1 192 ? 37.446 3.378 -73.044 1.00 96.50 192 TYR A C 1
ATOM 1536 O O . TYR A 1 192 ? 38.405 3.401 -73.812 1.00 96.50 192 TYR A O 1
ATOM 1544 N N . GLU A 1 193 ? 36.458 2.488 -73.161 1.00 97.00 193 GLU A N 1
ATOM 1545 C CA . GLU A 1 193 ? 36.425 1.466 -74.211 1.00 97.00 193 GLU A CA 1
ATOM 1546 C C . GLU A 1 193 ? 36.325 2.080 -75.619 1.00 97.00 193 GLU A C 1
ATOM 1548 O O . GLU A 1 193 ? 36.956 1.596 -76.555 1.00 97.00 193 GLU A O 1
ATOM 1553 N N . GLU A 1 194 ? 35.527 3.137 -75.811 1.00 96.62 194 GLU A N 1
ATOM 1554 C CA . GLU A 1 194 ? 35.446 3.853 -77.093 1.00 96.62 194 GLU A CA 1
ATOM 1555 C C . GLU A 1 194 ? 36.798 4.478 -77.459 1.00 96.62 194 GLU A C 1
ATOM 1557 O O . GLU A 1 194 ? 37.298 4.279 -78.569 1.00 96.62 194 GLU A O 1
ATOM 1562 N N . ARG A 1 195 ? 37.456 5.125 -76.491 1.00 97.00 195 ARG A N 1
ATOM 1563 C CA . ARG A 1 195 ? 38.810 5.657 -76.668 1.00 97.00 195 ARG A CA 1
ATOM 1564 C C . ARG A 1 195 ? 39.845 4.561 -76.947 1.00 97.00 195 ARG A C 1
ATOM 1566 O O . ARG A 1 195 ? 40.743 4.782 -77.756 1.00 97.00 195 ARG A O 1
ATOM 1573 N N . GLU A 1 196 ? 39.739 3.395 -76.314 1.00 95.81 196 GLU A N 1
ATOM 1574 C CA . GLU A 1 196 ? 40.607 2.241 -76.582 1.00 95.81 196 GLU A CA 1
ATOM 1575 C C . GLU A 1 196 ? 40.390 1.693 -77.999 1.00 95.81 196 GLU A C 1
ATOM 1577 O O . GLU A 1 196 ? 41.360 1.455 -78.723 1.00 95.81 196 GLU A O 1
ATOM 1582 N N . ARG A 1 197 ? 39.131 1.563 -78.439 1.00 96.88 197 ARG A N 1
ATOM 1583 C CA . ARG A 1 197 ? 38.777 1.179 -79.815 1.00 96.88 197 ARG A CA 1
ATOM 1584 C C . ARG A 1 197 ? 39.368 2.162 -80.826 1.00 96.88 197 ARG A C 1
ATOM 1586 O O . ARG A 1 197 ? 39.943 1.723 -81.819 1.00 96.88 197 ARG A O 1
ATOM 1593 N N . ASP A 1 198 ? 39.283 3.466 -80.578 1.00 96.12 198 ASP A N 1
ATOM 1594 C CA . ASP A 1 198 ? 39.818 4.486 -81.489 1.00 96.12 198 ASP A CA 1
ATOM 1595 C C . ASP A 1 198 ? 41.347 4.554 -81.503 1.00 96.12 198 ASP A C 1
ATOM 1597 O O . ASP A 1 198 ? 41.940 4.638 -82.581 1.00 96.12 198 ASP A O 1
ATOM 1601 N N . LEU A 1 199 ? 42.009 4.423 -80.351 1.00 96.06 199 LEU A N 1
ATOM 1602 C CA . LEU A 1 199 ? 43.467 4.270 -80.298 1.00 96.06 199 LEU A CA 1
ATOM 1603 C C . LEU A 1 199 ? 43.917 2.983 -81.008 1.00 96.06 199 LEU A C 1
ATOM 1605 O O . LEU A 1 199 ? 44.918 2.996 -81.721 1.00 96.06 199 LEU A O 1
ATOM 1609 N N . THR A 1 200 ? 43.151 1.895 -80.896 1.00 97.00 200 THR A N 1
ATOM 1610 C CA . THR A 1 200 ? 43.420 0.629 -81.599 1.00 97.00 200 THR A CA 1
ATOM 1611 C C . THR A 1 200 ? 43.291 0.791 -83.115 1.00 97.00 200 THR A C 1
ATOM 1613 O O . THR A 1 200 ? 44.189 0.361 -83.842 1.00 97.00 200 THR A O 1
ATOM 1616 N N . LYS A 1 201 ? 42.250 1.485 -83.605 1.00 96.88 201 LYS A N 1
ATOM 1617 C CA . LYS A 1 201 ? 42.112 1.856 -85.028 1.00 96.88 201 LYS A CA 1
ATOM 1618 C C . LYS A 1 201 ? 43.300 2.700 -85.501 1.00 96.88 201 LYS A C 1
ATOM 1620 O O . LYS A 1 201 ? 43.872 2.400 -86.542 1.00 96.88 201 LYS A O 1
ATOM 1625 N N . GLN A 1 202 ? 43.703 3.722 -84.740 1.00 96.44 202 GLN A N 1
ATOM 1626 C CA . GLN A 1 202 ? 44.842 4.584 -85.092 1.00 96.44 202 GLN A CA 1
ATOM 1627 C C . GLN A 1 202 ? 46.160 3.799 -85.153 1.00 96.44 202 GLN A C 1
ATOM 1629 O O . GLN A 1 202 ? 46.922 3.946 -86.107 1.00 96.44 202 GLN A O 1
ATOM 1634 N N . VAL A 1 203 ? 46.408 2.916 -84.181 1.00 96.62 203 VAL A N 1
ATOM 1635 C CA . VAL A 1 203 ? 47.583 2.031 -84.161 1.00 96.62 203 VAL A CA 1
ATOM 1636 C C . VAL A 1 203 ? 47.553 1.027 -85.317 1.00 96.62 203 VAL A C 1
ATOM 1638 O O . VAL A 1 203 ? 48.606 0.729 -85.879 1.00 96.62 203 VAL A O 1
ATOM 1641 N N . GLN A 1 204 ? 46.380 0.523 -85.710 1.00 96.25 204 GLN A N 1
ATOM 1642 C CA . GLN A 1 204 ? 46.240 -0.322 -86.895 1.00 96.25 204 GLN A CA 1
ATOM 1643 C C . GLN A 1 204 ? 46.556 0.459 -88.179 1.00 96.25 204 GLN A C 1
ATOM 1645 O O . GLN A 1 204 ? 47.447 0.051 -88.915 1.00 96.25 204 GLN A O 1
ATOM 1650 N N . VAL A 1 205 ? 45.932 1.622 -88.395 1.00 96.75 205 VAL A N 1
ATOM 1651 C CA . VAL A 1 205 ? 46.193 2.480 -89.566 1.00 96.75 205 VAL A CA 1
ATOM 1652 C C . VAL A 1 205 ? 47.671 2.873 -89.659 1.00 96.75 205 VAL A C 1
ATOM 1654 O O . VAL A 1 205 ? 48.245 2.817 -90.742 1.00 96.75 205 VAL A O 1
ATOM 1657 N N . ALA A 1 206 ? 48.326 3.199 -88.541 1.00 94.75 206 ALA A N 1
ATOM 1658 C CA . ALA A 1 206 ? 49.758 3.497 -88.524 1.00 94.75 206 ALA A CA 1
ATOM 1659 C C . ALA A 1 206 ? 50.631 2.270 -88.866 1.00 94.75 206 ALA A C 1
ATOM 1661 O O . ALA A 1 206 ? 51.645 2.405 -89.550 1.00 94.75 206 ALA A O 1
ATOM 1662 N N . ARG A 1 207 ? 50.245 1.060 -88.432 1.00 95.62 207 ARG A N 1
ATOM 1663 C CA . ARG A 1 207 ? 50.926 -0.194 -88.814 1.00 95.62 207 ARG A CA 1
ATOM 1664 C C . ARG A 1 207 ? 50.749 -0.506 -90.297 1.00 95.62 207 ARG A C 1
ATOM 1666 O O . ARG A 1 207 ? 51.725 -0.890 -90.937 1.00 95.62 207 ARG A O 1
ATOM 1673 N N . ASP A 1 208 ? 49.549 -0.307 -90.833 1.00 95.94 208 ASP A N 1
ATOM 1674 C CA . ASP A 1 208 ? 49.250 -0.513 -92.250 1.00 95.94 208 ASP A CA 1
ATOM 1675 C C . ASP A 1 208 ? 50.001 0.515 -93.119 1.00 95.94 208 ASP A C 1
ATOM 1677 O O . ASP A 1 208 ? 50.673 0.128 -94.069 1.00 95.94 208 ASP A O 1
ATOM 1681 N N . GLN A 1 209 ? 50.062 1.790 -92.714 1.00 95.69 209 GLN A N 1
ATOM 1682 C CA . GLN A 1 209 ? 50.909 2.808 -93.359 1.00 95.69 209 GLN A CA 1
ATOM 1683 C C . GLN A 1 209 ? 52.406 2.453 -93.328 1.00 95.69 209 GLN A C 1
ATOM 1685 O O . GLN A 1 209 ? 53.093 2.603 -94.336 1.00 95.69 209 GLN A O 1
ATOM 1690 N N . ILE A 1 210 ? 52.933 1.953 -92.203 1.00 95.44 210 ILE A N 1
ATOM 1691 C CA . ILE A 1 210 ? 54.330 1.483 -92.118 1.00 95.44 210 ILE A CA 1
ATOM 1692 C C . ILE A 1 210 ? 54.557 0.274 -93.036 1.00 95.44 210 ILE A C 1
ATOM 1694 O O . ILE A 1 210 ? 55.621 0.161 -93.647 1.00 95.44 210 ILE A O 1
ATOM 1698 N N . ARG A 1 211 ? 53.574 -0.624 -93.156 1.00 95.31 211 ARG A N 1
ATOM 1699 C CA . ARG A 1 211 ? 53.626 -1.770 -94.069 1.00 95.31 211 ARG A CA 1
ATOM 1700 C C . ARG A 1 211 ? 53.630 -1.312 -95.526 1.00 95.31 211 ARG A C 1
ATOM 1702 O O . ARG A 1 211 ? 54.482 -1.766 -96.277 1.00 95.31 211 ARG A O 1
ATOM 1709 N N . ASP A 1 212 ? 52.763 -0.383 -95.906 1.00 94.50 212 ASP A N 1
ATOM 1710 C CA . ASP A 1 212 ? 52.694 0.141 -97.271 1.00 94.50 212 ASP A CA 1
ATOM 1711 C C . ASP A 1 212 ? 53.934 0.956 -97.648 1.00 94.50 212 ASP A C 1
ATOM 1713 O O . ASP A 1 212 ? 54.440 0.813 -98.759 1.00 94.50 212 ASP A O 1
ATOM 1717 N N . LEU A 1 213 ? 54.503 1.727 -96.715 1.00 94.12 213 LEU A N 1
ATOM 1718 C CA . LEU A 1 213 ? 55.792 2.396 -96.913 1.00 94.12 213 LEU A CA 1
ATOM 1719 C C . LEU A 1 213 ? 56.948 1.397 -97.082 1.00 94.12 213 LEU A C 1
ATOM 1721 O O . LEU A 1 213 ? 57.827 1.637 -97.909 1.00 94.12 213 LEU A O 1
ATOM 1725 N N . ARG A 1 214 ? 56.943 0.263 -96.366 1.00 93.75 214 ARG A N 1
ATOM 1726 C CA . ARG A 1 214 ? 57.911 -0.8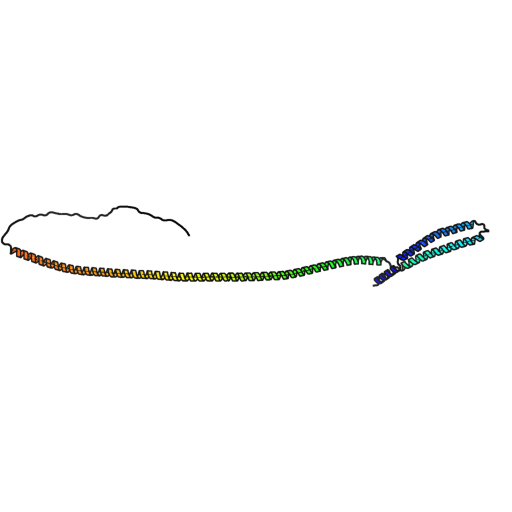31 -96.583 1.00 93.75 214 ARG A CA 1
ATOM 1727 C C . ARG A 1 214 ? 57.713 -1.489 -97.946 1.00 93.75 214 ARG A C 1
ATOM 1729 O O . ARG A 1 214 ? 58.657 -1.502 -98.726 1.00 93.75 214 ARG A O 1
ATOM 1736 N N . ASN A 1 215 ? 56.489 -1.904 -98.280 1.00 94.31 215 ASN A N 1
ATOM 1737 C CA . ASN A 1 215 ? 56.133 -2.470 -99.587 1.00 94.31 215 ASN A CA 1
ATOM 1738 C C . ASN A 1 215 ? 56.562 -1.535 -100.739 1.00 94.31 215 ASN A C 1
ATOM 1740 O O . ASN A 1 215 ? 57.113 -1.981 -101.746 1.00 94.31 215 ASN A O 1
ATOM 1744 N N . PHE A 1 216 ? 56.331 -0.225 -100.592 1.00 95.06 216 PHE A N 1
ATOM 1745 C CA . PHE A 1 216 ? 56.733 0.799 -101.558 1.00 95.06 216 PHE A CA 1
ATOM 1746 C C . PHE A 1 216 ? 58.255 0.962 -101.627 1.00 95.06 216 PHE A C 1
ATOM 1748 O O . PHE A 1 216 ? 58.801 1.030 -102.725 1.00 95.06 216 PHE A O 1
ATOM 1755 N N . SER A 1 217 ? 58.947 0.980 -100.484 1.00 93.31 217 SER A N 1
ATOM 1756 C CA . SER A 1 217 ? 60.411 1.041 -100.409 1.00 93.31 217 SER A CA 1
ATOM 1757 C C . SER A 1 217 ? 61.061 -0.175 -101.075 1.00 93.31 217 SER A C 1
ATOM 1759 O O . SER A 1 217 ? 61.942 -0.009 -101.911 1.00 93.31 217 SER A O 1
ATOM 1761 N N . GLU A 1 218 ? 60.582 -1.384 -100.776 1.00 94.25 218 GLU A N 1
ATOM 1762 C CA . GLU A 1 218 ? 61.012 -2.647 -101.391 1.00 94.25 218 GLU A CA 1
ATOM 1763 C C . GLU A 1 218 ? 60.744 -2.646 -102.906 1.00 94.25 218 GLU A C 1
ATOM 1765 O O . GLU A 1 218 ? 61.635 -2.951 -103.697 1.00 94.25 218 GLU A O 1
ATOM 1770 N N . THR A 1 219 ? 59.557 -2.203 -103.335 1.00 93.50 219 THR A N 1
ATOM 1771 C CA . THR A 1 219 ? 59.206 -2.068 -104.763 1.00 93.50 219 THR A CA 1
ATOM 1772 C C . THR A 1 219 ? 60.070 -1.021 -105.476 1.00 93.50 219 THR A C 1
ATOM 1774 O O . THR A 1 219 ? 60.430 -1.200 -106.639 1.00 93.50 219 THR A O 1
ATOM 1777 N N . SER A 1 220 ? 60.405 0.083 -104.806 1.00 91.12 220 SER A N 1
ATOM 1778 C CA . SER A 1 220 ? 61.260 1.144 -105.347 1.00 91.12 220 SER A CA 1
ATOM 1779 C C . SER A 1 220 ? 62.713 0.676 -105.459 1.00 91.12 220 SER A C 1
ATOM 1781 O O . SER A 1 220 ? 63.338 0.849 -106.501 1.00 91.12 220 SER A O 1
ATOM 1783 N N . GLN A 1 221 ? 63.224 -0.017 -104.438 1.00 93.06 221 GLN A N 1
ATOM 1784 C CA . GLN A 1 221 ? 64.548 -0.635 -104.457 1.00 93.06 221 GLN A CA 1
ATOM 1785 C C . GLN A 1 221 ? 64.649 -1.710 -105.548 1.00 93.06 221 GLN A C 1
ATOM 1787 O O . GLN A 1 221 ? 65.626 -1.726 -106.289 1.00 93.06 221 GLN A O 1
ATOM 1792 N N . ALA A 1 222 ? 63.622 -2.549 -105.722 1.00 90.81 222 ALA A N 1
ATOM 1793 C CA . ALA A 1 222 ? 63.561 -3.523 -106.811 1.00 90.81 222 ALA A CA 1
ATOM 1794 C C . ALA A 1 222 ? 63.573 -2.855 -108.199 1.00 90.81 222 ALA A C 1
ATOM 1796 O O . ALA A 1 222 ? 64.272 -3.325 -109.092 1.00 90.81 222 ALA A O 1
ATOM 1797 N N . LYS A 1 223 ? 62.868 -1.727 -108.377 1.00 91.38 223 LYS A N 1
ATOM 1798 C CA . LYS A 1 223 ? 62.909 -0.932 -109.620 1.00 91.38 223 LYS A CA 1
ATOM 1799 C C . LYS A 1 223 ? 64.270 -0.281 -109.867 1.00 91.38 223 LYS A C 1
ATOM 1801 O O . LYS A 1 223 ? 64.714 -0.252 -111.007 1.00 91.38 223 LYS A O 1
ATOM 1806 N N . LEU A 1 224 ? 64.935 0.220 -108.825 1.00 91.44 224 LEU A N 1
ATOM 1807 C CA . LEU A 1 224 ? 66.291 0.767 -108.935 1.00 91.44 224 LEU A CA 1
ATOM 1808 C C . LEU A 1 224 ? 67.315 -0.326 -109.273 1.00 91.44 224 LEU A C 1
ATOM 1810 O O . LEU A 1 224 ? 68.226 -0.072 -110.053 1.00 91.44 224 LEU A O 1
ATOM 1814 N N . LEU A 1 225 ? 67.144 -1.545 -108.750 1.00 91.50 225 LEU A N 1
ATOM 1815 C CA . LEU A 1 225 ? 67.976 -2.698 -109.103 1.00 91.50 225 LEU A CA 1
ATOM 1816 C C . LEU A 1 225 ? 67.721 -3.181 -110.541 1.00 91.50 225 LEU A C 1
ATOM 1818 O O . LEU A 1 225 ? 68.685 -3.419 -111.255 1.00 91.50 225 LEU A O 1
ATOM 1822 N N . ASP A 1 226 ? 66.466 -3.256 -110.998 1.00 90.88 226 ASP A N 1
ATOM 1823 C CA . ASP A 1 226 ? 66.116 -3.528 -112.407 1.00 90.88 226 ASP A CA 1
ATOM 1824 C C . ASP A 1 226 ? 66.669 -2.438 -113.344 1.00 90.88 226 ASP A C 1
ATOM 1826 O O . ASP A 1 226 ? 67.232 -2.746 -114.391 1.00 90.88 226 ASP A O 1
ATOM 1830 N N . GLN A 1 227 ? 66.599 -1.160 -112.955 1.00 89.56 227 GLN A N 1
ATOM 1831 C CA . GLN A 1 227 ? 67.200 -0.069 -113.726 1.00 89.56 227 GLN A CA 1
ATOM 1832 C C . GLN A 1 227 ? 68.735 -0.141 -113.747 1.00 89.56 227 GLN A C 1
ATOM 1834 O O . GLN A 1 227 ? 69.311 0.044 -114.816 1.00 89.56 227 GLN A O 1
ATOM 1839 N N . SER A 1 228 ? 69.388 -0.446 -112.619 1.00 89.56 228 SER A N 1
ATOM 1840 C CA . SER A 1 228 ? 70.841 -0.674 -112.568 1.00 89.56 228 SER A CA 1
ATOM 1841 C C . SER A 1 228 ? 71.222 -1.834 -113.478 1.00 89.56 228 SER A C 1
ATOM 1843 O O . SER A 1 228 ? 72.020 -1.643 -114.379 1.00 89.56 228 SER A O 1
ATOM 1845 N N . GLN A 1 229 ? 70.565 -2.990 -113.346 1.00 89.25 229 GLN A N 1
ATOM 1846 C CA . GLN A 1 229 ? 70.828 -4.166 -114.181 1.00 89.25 229 GLN A CA 1
ATOM 1847 C C . GLN A 1 229 ? 70.623 -3.884 -115.672 1.00 89.25 229 GLN A C 1
ATOM 1849 O O . GLN A 1 229 ? 71.375 -4.402 -116.490 1.00 89.25 229 GLN A O 1
ATOM 1854 N N . ARG A 1 230 ? 69.656 -3.037 -116.052 1.00 87.62 230 ARG A N 1
ATOM 1855 C CA . ARG A 1 230 ? 69.508 -2.572 -117.442 1.00 87.62 230 ARG A CA 1
ATOM 1856 C C . ARG A 1 230 ? 70.634 -1.644 -117.872 1.00 87.62 230 ARG A C 1
ATOM 1858 O O . ARG A 1 230 ? 71.109 -1.799 -118.987 1.00 87.62 230 ARG A O 1
ATOM 1865 N N . GLN A 1 231 ? 71.077 -0.722 -117.020 1.00 87.62 231 GLN A N 1
ATOM 1866 C CA . GLN A 1 231 ? 72.228 0.137 -117.313 1.00 87.62 231 GLN A CA 1
ATOM 1867 C C . GLN A 1 231 ? 73.520 -0.680 -117.423 1.00 87.62 231 GLN A C 1
ATOM 1869 O O . GLN A 1 231 ? 74.272 -0.481 -118.368 1.00 87.62 231 GLN A O 1
ATOM 1874 N N . ASP A 1 232 ? 73.732 -1.658 -116.544 1.00 87.69 232 ASP A N 1
ATOM 1875 C CA . ASP A 1 232 ? 74.843 -2.608 -116.603 1.00 87.69 232 ASP A CA 1
ATOM 1876 C C . ASP A 1 232 ? 74.765 -3.457 -117.888 1.00 87.69 232 ASP A C 1
ATOM 1878 O O . ASP A 1 232 ? 75.760 -3.615 -118.591 1.00 87.69 232 ASP A O 1
ATOM 1882 N N . GLN A 1 233 ? 73.575 -3.939 -118.268 1.00 86.81 233 GLN A N 1
ATOM 1883 C CA . GLN A 1 233 ? 73.344 -4.684 -119.513 1.00 86.81 233 GLN A CA 1
ATOM 1884 C C . GLN A 1 233 ? 73.547 -3.815 -120.769 1.00 86.81 233 GLN A C 1
ATOM 1886 O O . GLN A 1 233 ? 74.109 -4.292 -121.755 1.00 86.81 233 GLN A O 1
ATOM 1891 N N . GLU A 1 234 ? 73.126 -2.547 -120.746 1.00 86.62 234 GLU A N 1
ATOM 1892 C CA . GLU A 1 234 ? 73.380 -1.564 -121.805 1.00 86.62 234 GLU A CA 1
ATOM 1893 C C . GLU A 1 234 ? 74.878 -1.253 -121.911 1.00 86.62 234 GLU A C 1
ATOM 1895 O O . GLU A 1 234 ? 75.417 -1.271 -123.014 1.00 86.62 234 GLU A O 1
ATOM 1900 N N . VAL A 1 235 ? 75.577 -1.046 -120.790 1.00 87.38 235 VAL A N 1
ATOM 1901 C CA . VAL A 1 235 ? 77.034 -0.839 -120.741 1.00 87.38 235 VAL A CA 1
ATOM 1902 C C . VAL A 1 235 ? 77.773 -2.063 -121.278 1.00 87.38 235 VAL A C 1
ATOM 1904 O O . VAL A 1 235 ? 78.631 -1.904 -122.138 1.00 87.38 235 VAL A O 1
ATOM 1907 N N . MET A 1 236 ? 77.406 -3.280 -120.869 1.00 86.94 236 MET A N 1
ATOM 1908 C CA . MET A 1 236 ? 77.992 -4.513 -121.411 1.00 86.94 236 MET A CA 1
ATOM 1909 C C . MET A 1 236 ? 77.696 -4.689 -122.908 1.00 86.94 236 MET A C 1
ATOM 1911 O O . MET A 1 236 ? 78.572 -5.124 -123.653 1.00 86.94 236 MET A O 1
ATOM 1915 N N . SER A 1 237 ? 76.507 -4.298 -123.383 1.00 85.88 237 SER A N 1
ATOM 1916 C CA . SER A 1 237 ? 76.192 -4.281 -124.819 1.00 85.88 237 SER A CA 1
ATOM 1917 C C . SER A 1 237 ? 77.031 -3.246 -125.575 1.00 85.88 237 SER A C 1
ATOM 1919 O O . SER A 1 237 ? 77.514 -3.537 -126.665 1.00 85.88 237 SER A O 1
ATOM 1921 N N . ARG A 1 238 ? 77.257 -2.056 -125.001 1.00 86.50 238 ARG A N 1
ATOM 1922 C CA . ARG A 1 238 ? 78.137 -1.025 -125.577 1.00 86.50 238 ARG A CA 1
ATOM 1923 C C . ARG A 1 238 ? 79.604 -1.436 -125.564 1.00 86.50 238 ARG A C 1
ATOM 1925 O O . ARG A 1 238 ? 80.308 -1.123 -126.515 1.00 86.50 238 ARG A O 1
ATOM 1932 N N . LEU A 1 239 ? 80.063 -2.148 -124.538 1.00 88.62 239 LEU A N 1
ATOM 1933 C CA . LEU A 1 239 ? 81.408 -2.720 -124.500 1.00 88.62 239 LEU A CA 1
ATOM 1934 C C . LEU A 1 239 ? 81.573 -3.786 -125.589 1.00 88.62 239 LEU A C 1
ATOM 1936 O O . LEU A 1 239 ? 82.533 -3.709 -126.340 1.00 88.62 239 LEU A O 1
ATOM 1940 N N . ALA A 1 240 ? 80.598 -4.680 -125.782 1.00 87.00 240 ALA A N 1
ATOM 1941 C CA . ALA A 1 240 ? 80.626 -5.645 -126.886 1.00 87.00 240 ALA A CA 1
ATOM 1942 C C . ALA A 1 240 ? 80.560 -4.973 -128.279 1.00 87.00 240 ALA A C 1
ATOM 1944 O O . ALA A 1 240 ? 81.234 -5.406 -129.213 1.00 87.00 240 ALA A O 1
ATOM 1945 N N . GLU A 1 241 ? 79.788 -3.890 -128.438 1.00 86.12 241 GLU A N 1
ATOM 1946 C CA . GLU A 1 241 ? 79.819 -3.052 -129.650 1.00 86.12 241 GLU A CA 1
ATOM 1947 C C . GLU A 1 241 ? 81.204 -2.422 -129.878 1.00 86.12 241 GLU A C 1
ATOM 1949 O O . GLU A 1 241 ? 81.681 -2.391 -131.014 1.00 86.12 241 GLU A O 1
ATOM 1954 N N . LEU A 1 242 ? 81.862 -1.950 -128.815 1.00 86.00 242 LEU A N 1
ATOM 1955 C CA . LEU A 1 242 ? 83.204 -1.369 -128.875 1.00 86.00 242 LEU A CA 1
ATOM 1956 C C . LEU A 1 242 ? 84.287 -2.419 -129.159 1.00 86.00 242 LEU A C 1
ATOM 1958 O O . LEU A 1 242 ? 85.139 -2.143 -129.991 1.00 86.00 242 LEU A O 1
ATOM 1962 N N . GLU A 1 243 ? 84.227 -3.619 -128.576 1.00 86.94 243 GLU A N 1
ATOM 1963 C CA . GLU A 1 243 ? 85.140 -4.737 -128.882 1.00 86.94 243 GLU A CA 1
ATOM 1964 C C . GLU A 1 243 ? 85.027 -5.176 -130.354 1.00 86.94 243 GLU A C 1
ATOM 1966 O O . GLU A 1 243 ? 86.033 -5.437 -131.018 1.00 86.94 243 GLU A O 1
ATOM 1971 N N . MET A 1 244 ? 83.809 -5.209 -130.913 1.00 84.75 244 MET A N 1
ATOM 1972 C CA . MET A 1 244 ? 83.612 -5.475 -132.344 1.00 84.75 244 MET A CA 1
ATOM 1973 C C . MET A 1 244 ? 84.207 -4.364 -133.222 1.00 84.75 244 MET A C 1
ATOM 1975 O O . MET A 1 244 ? 84.867 -4.660 -134.220 1.00 84.75 244 MET A O 1
ATOM 1979 N N . LEU A 1 245 ? 84.009 -3.094 -132.846 1.00 85.12 245 LEU A N 1
ATOM 1980 C CA . LEU A 1 245 ? 84.603 -1.948 -133.543 1.00 85.12 245 LEU A CA 1
ATOM 1981 C C . LEU A 1 245 ? 86.132 -1.915 -133.414 1.00 85.12 245 LEU A C 1
ATOM 1983 O O . LEU A 1 245 ? 86.803 -1.575 -134.384 1.00 85.12 245 LEU A O 1
ATOM 1987 N N . GLU A 1 246 ? 86.685 -2.296 -132.264 1.00 86.75 246 GLU A N 1
ATOM 1988 C CA . GLU A 1 246 ? 88.122 -2.420 -132.023 1.00 86.75 246 GLU A CA 1
ATOM 1989 C C . GLU A 1 246 ? 88.722 -3.524 -132.896 1.00 86.75 246 GLU A C 1
ATOM 1991 O O . GLU A 1 246 ? 89.689 -3.268 -133.605 1.00 86.75 246 GLU A O 1
ATOM 1996 N N . SER A 1 247 ? 88.102 -4.707 -132.964 1.00 85.69 247 SER A N 1
ATOM 1997 C CA . SER A 1 247 ? 88.586 -5.805 -133.813 1.00 85.69 247 SER A CA 1
ATOM 1998 C C . SER A 1 247 ? 88.542 -5.473 -135.314 1.00 85.69 247 SER A C 1
ATOM 2000 O O . SER A 1 247 ? 89.474 -5.795 -136.061 1.00 85.69 247 SER A O 1
ATOM 2002 N N . ASP A 1 248 ? 87.503 -4.774 -135.788 1.00 85.50 248 ASP A N 1
ATOM 2003 C CA . ASP A 1 248 ? 87.468 -4.290 -137.174 1.00 85.50 248 ASP A CA 1
ATOM 2004 C C . ASP A 1 248 ? 88.417 -3.094 -137.414 1.00 85.50 248 ASP A C 1
ATOM 2006 O O . ASP A 1 248 ? 88.936 -2.944 -138.525 1.00 85.50 248 ASP A O 1
ATOM 2010 N N . LEU A 1 249 ? 88.745 -2.304 -136.385 1.00 84.44 249 LEU A N 1
ATOM 2011 C CA . LEU A 1 249 ? 89.776 -1.260 -136.432 1.00 84.44 249 LEU A CA 1
ATOM 2012 C C . LEU A 1 249 ? 91.197 -1.853 -136.422 1.00 84.44 249 LEU A C 1
ATOM 2014 O O . LEU A 1 249 ? 92.046 -1.382 -137.175 1.00 84.44 249 LEU A O 1
ATOM 2018 N N . GLU A 1 250 ? 91.460 -2.937 -135.689 1.00 85.19 250 GLU A N 1
ATOM 2019 C CA . GLU A 1 250 ? 92.697 -3.724 -135.793 1.00 85.19 250 GLU A CA 1
ATOM 2020 C C . GLU A 1 250 ? 92.845 -4.347 -137.187 1.00 85.19 250 GLU A C 1
ATOM 2022 O O . GLU A 1 250 ? 93.925 -4.313 -137.785 1.00 85.19 250 GLU A O 1
ATOM 2027 N N . ARG A 1 251 ? 91.757 -4.871 -137.768 1.00 85.69 251 ARG A N 1
ATOM 2028 C CA . ARG A 1 251 ? 91.733 -5.341 -139.166 1.00 85.69 251 ARG A CA 1
ATOM 2029 C C . ARG A 1 251 ? 91.966 -4.210 -140.163 1.00 85.69 251 ARG A C 1
ATOM 2031 O O . ARG A 1 251 ? 92.625 -4.428 -141.181 1.00 85.69 251 ARG A O 1
ATOM 2038 N N . ALA A 1 252 ? 91.451 -3.010 -139.901 1.00 81.69 252 ALA A N 1
ATOM 2039 C CA . ALA A 1 252 ? 91.728 -1.836 -140.721 1.00 81.69 252 ALA A CA 1
ATOM 2040 C C . ALA A 1 252 ? 93.203 -1.420 -140.606 1.00 81.69 252 ALA A C 1
ATOM 2042 O O . ALA A 1 252 ? 93.875 -1.303 -141.628 1.00 81.69 252 ALA A O 1
ATOM 2043 N N . ASN A 1 253 ? 93.741 -1.297 -139.391 1.00 80.94 253 ASN A N 1
ATOM 2044 C CA . ASN A 1 253 ? 95.124 -0.895 -139.131 1.00 80.94 253 ASN A CA 1
ATOM 2045 C C . ASN A 1 253 ? 96.144 -1.923 -139.636 1.00 80.94 253 ASN A C 1
ATOM 2047 O O . ASN A 1 253 ? 97.132 -1.545 -140.255 1.00 80.94 253 ASN A O 1
ATOM 2051 N N . SER A 1 254 ? 95.900 -3.223 -139.470 1.00 82.56 254 SER A N 1
ATOM 2052 C CA . SER A 1 254 ? 96.764 -4.274 -140.035 1.00 82.56 254 SER A CA 1
ATOM 2053 C C . SER A 1 254 ? 96.729 -4.301 -141.571 1.00 82.56 254 SER A C 1
ATOM 2055 O O . SER A 1 254 ? 97.759 -4.540 -142.209 1.00 82.56 254 SER A O 1
ATOM 2057 N N . ARG A 1 255 ? 95.587 -3.970 -142.195 1.00 83.69 255 ARG A N 1
ATOM 2058 C CA . ARG A 1 255 ? 95.505 -3.719 -143.646 1.00 83.69 255 ARG A CA 1
ATOM 2059 C C . ARG A 1 255 ? 96.251 -2.448 -144.056 1.00 83.69 255 ARG A C 1
ATOM 2061 O O . ARG A 1 255 ? 96.945 -2.491 -145.069 1.00 83.69 255 ARG A O 1
ATOM 2068 N N . VAL A 1 256 ? 96.142 -1.358 -143.295 1.00 81.75 256 VAL A N 1
ATOM 2069 C CA . VAL A 1 256 ? 96.875 -0.103 -143.534 1.00 81.75 256 VAL A CA 1
ATOM 2070 C C . VAL A 1 256 ? 98.378 -0.350 -143.433 1.00 81.75 256 VAL A C 1
ATOM 2072 O O . VAL A 1 256 ? 99.056 -0.169 -144.434 1.00 81.75 256 VAL A O 1
ATOM 2075 N N . ALA A 1 257 ? 98.881 -0.930 -142.342 1.00 80.25 257 ALA A N 1
ATOM 2076 C CA . ALA A 1 257 ? 100.294 -1.285 -142.175 1.00 80.25 257 ALA A CA 1
ATOM 2077 C C . ALA A 1 257 ? 100.816 -2.252 -143.263 1.00 80.25 257 ALA A C 1
ATOM 2079 O O . ALA A 1 257 ? 101.979 -2.190 -143.667 1.00 80.25 257 ALA A O 1
ATOM 2080 N N . SER A 1 258 ? 99.963 -3.142 -143.792 1.00 79.75 258 SER A N 1
ATOM 2081 C CA . SER A 1 258 ? 100.296 -3.990 -144.949 1.00 79.75 258 SER A CA 1
ATOM 2082 C C . SER A 1 258 ? 100.409 -3.195 -146.259 1.00 79.75 258 SER A C 1
ATOM 2084 O O . SER A 1 258 ? 101.277 -3.483 -147.087 1.00 79.75 258 SER A O 1
ATOM 2086 N N . VAL A 1 259 ? 99.557 -2.184 -146.456 1.00 78.69 259 VAL A N 1
ATOM 2087 C CA . VAL A 1 259 ? 99.617 -1.259 -147.599 1.00 78.69 259 VAL A CA 1
ATOM 2088 C C . VAL A 1 259 ? 100.777 -0.273 -147.458 1.00 78.69 259 VAL A C 1
ATOM 2090 O O . VAL A 1 259 ? 101.439 0.004 -148.453 1.00 78.69 259 VAL A O 1
ATOM 2093 N N . GLU A 1 260 ? 101.079 0.199 -146.251 1.00 77.88 260 GLU A N 1
ATOM 2094 C CA . GLU A 1 260 ? 102.205 1.084 -145.949 1.00 77.88 260 GLU A CA 1
ATOM 2095 C C . GLU A 1 260 ? 103.535 0.377 -146.187 1.00 77.88 260 GLU A C 1
ATOM 2097 O O . GLU A 1 260 ? 104.322 0.893 -146.969 1.00 77.88 260 GLU A O 1
ATOM 2102 N N . ARG A 1 261 ? 103.734 -0.860 -145.704 1.00 78.50 261 ARG A N 1
ATOM 2103 C CA . ARG A 1 261 ? 104.917 -1.668 -146.074 1.00 78.50 261 ARG A CA 1
ATOM 2104 C C . ARG A 1 261 ? 105.078 -1.843 -147.584 1.00 78.50 261 ARG A C 1
ATOM 2106 O O . ARG A 1 261 ? 106.196 -1.833 -148.090 1.00 78.50 261 ARG A O 1
ATOM 2113 N N . ARG A 1 262 ? 103.979 -2.005 -148.330 1.00 77.19 262 ARG A N 1
ATOM 2114 C CA . ARG A 1 262 ? 104.023 -2.045 -149.805 1.00 77.19 262 ARG A CA 1
ATOM 2115 C C . ARG A 1 262 ? 104.370 -0.678 -150.398 1.00 77.19 262 ARG A C 1
ATOM 2117 O O . ARG A 1 262 ? 105.094 -0.627 -151.383 1.00 77.19 262 ARG A O 1
ATOM 2124 N N . ASN A 1 263 ? 103.899 0.412 -149.797 1.00 76.56 263 ASN A N 1
ATOM 2125 C CA . ASN A 1 263 ? 104.251 1.779 -150.179 1.00 76.56 263 ASN A CA 1
ATOM 2126 C C . ASN A 1 263 ? 105.728 2.085 -149.892 1.00 76.56 263 ASN A C 1
ATOM 2128 O O . ASN A 1 263 ? 106.371 2.718 -150.713 1.00 76.56 263 ASN A O 1
ATOM 2132 N N . GLU A 1 264 ? 106.283 1.614 -148.775 1.00 72.88 264 GLU A N 1
ATOM 2133 C CA . GLU A 1 264 ? 107.702 1.746 -148.424 1.00 72.88 264 GLU A CA 1
ATOM 2134 C C . GLU A 1 264 ? 108.598 0.937 -149.364 1.00 72.88 264 GLU A C 1
ATOM 2136 O O . GLU A 1 264 ? 109.599 1.463 -149.840 1.00 72.88 264 GLU A O 1
ATOM 2141 N N . LEU A 1 265 ? 108.209 -0.297 -149.712 1.00 72.50 265 LEU A N 1
ATOM 2142 C CA . LEU A 1 265 ? 108.900 -1.091 -150.734 1.00 72.50 265 LEU A CA 1
ATOM 2143 C C . LEU A 1 265 ? 108.884 -0.385 -152.102 1.00 72.50 265 LEU A C 1
ATOM 2145 O O . LEU A 1 265 ? 109.936 -0.225 -152.714 1.00 72.50 265 LEU A O 1
ATOM 2149 N N . LEU A 1 266 ? 107.723 0.115 -152.542 1.00 68.25 266 LEU A N 1
ATOM 2150 C CA . LEU A 1 266 ? 107.597 0.888 -153.785 1.00 68.25 266 LEU A CA 1
ATOM 2151 C C . LEU A 1 266 ? 108.350 2.229 -153.727 1.00 68.25 266 LEU A C 1
ATOM 2153 O O . LEU A 1 266 ? 108.879 2.680 -154.738 1.00 68.25 266 LEU A O 1
ATOM 2157 N N . ARG A 1 267 ? 108.441 2.876 -152.558 1.00 66.88 267 ARG A N 1
ATOM 2158 C CA . ARG A 1 267 ? 109.248 4.090 -152.365 1.00 66.88 267 ARG A CA 1
ATOM 2159 C C . ARG A 1 267 ? 110.735 3.786 -152.445 1.00 66.88 267 ARG A C 1
ATOM 2161 O O . ARG A 1 267 ? 111.421 4.512 -153.145 1.00 66.88 267 ARG A O 1
ATOM 2168 N N . ALA A 1 268 ? 111.218 2.708 -151.830 1.00 62.75 268 ALA A N 1
ATOM 2169 C CA . ALA A 1 268 ? 112.607 2.268 -151.969 1.00 62.75 268 ALA A CA 1
ATOM 2170 C C . ALA A 1 268 ? 112.957 1.933 -153.434 1.00 62.75 268 ALA A C 1
ATOM 2172 O O . ALA A 1 268 ? 114.035 2.287 -153.910 1.00 62.75 268 ALA A O 1
ATOM 2173 N N . GLU A 1 269 ? 112.022 1.327 -154.170 1.00 58.38 269 GLU A N 1
ATOM 2174 C CA . GLU A 1 269 ? 112.144 1.052 -155.607 1.00 58.38 269 GLU A CA 1
ATOM 2175 C C . GLU A 1 269 ? 112.176 2.350 -156.448 1.00 58.38 269 GLU A C 1
ATOM 2177 O O . GLU A 1 269 ? 112.957 2.460 -157.392 1.00 58.38 269 GLU A O 1
ATOM 2182 N N . ILE A 1 270 ? 111.422 3.386 -156.059 1.00 59.47 270 ILE A N 1
ATOM 2183 C CA . ILE A 1 270 ? 111.465 4.729 -156.672 1.00 59.47 270 ILE A CA 1
ATOM 2184 C C . ILE A 1 270 ? 112.743 5.502 -156.295 1.00 59.47 270 ILE A C 1
ATOM 2186 O O . ILE A 1 270 ? 113.334 6.159 -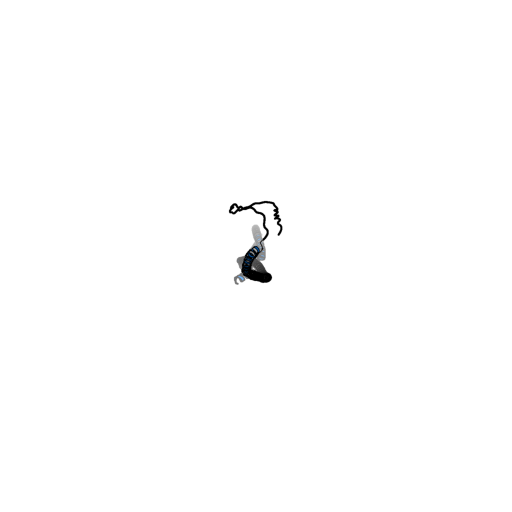157.154 1.00 59.47 270 ILE A O 1
ATOM 2190 N N . GLU A 1 271 ? 113.210 5.418 -155.047 1.00 60.03 271 GLU A N 1
ATOM 2191 C CA . GLU A 1 271 ? 114.458 6.038 -154.578 1.00 60.03 271 GLU A CA 1
ATOM 2192 C C . GLU A 1 271 ? 115.666 5.478 -155.352 1.00 60.03 271 GLU A C 1
ATOM 2194 O O . GLU A 1 271 ? 116.546 6.238 -155.763 1.00 60.03 271 GLU A O 1
ATOM 2199 N N . ALA A 1 272 ? 115.659 4.170 -155.643 1.00 54.75 272 ALA A N 1
ATOM 2200 C CA . ALA A 1 272 ? 116.660 3.495 -156.472 1.00 54.75 272 ALA A CA 1
ATOM 2201 C C . ALA A 1 272 ? 116.635 3.920 -157.955 1.00 54.75 272 ALA A C 1
ATOM 2203 O O . ALA A 1 272 ? 117.663 3.864 -158.625 1.00 54.75 272 ALA A O 1
ATOM 2204 N N . VAL A 1 273 ? 115.490 4.379 -158.476 1.00 55.53 273 VAL A N 1
ATOM 2205 C CA . VAL A 1 273 ? 115.358 4.892 -159.856 1.00 55.53 273 VAL A CA 1
ATOM 2206 C C . VAL A 1 273 ? 115.681 6.392 -159.955 1.00 55.53 273 VAL A C 1
ATOM 2208 O O . VAL A 1 273 ? 116.042 6.876 -161.027 1.00 55.53 273 VAL A O 1
ATOM 2211 N N . ARG A 1 274 ? 115.594 7.144 -158.850 1.00 49.09 274 ARG A N 1
ATOM 2212 C CA . ARG A 1 274 ? 115.760 8.611 -158.821 1.00 49.09 274 ARG A CA 1
ATOM 2213 C C . ARG A 1 274 ? 117.143 9.091 -158.340 1.00 49.09 274 ARG A C 1
ATOM 2215 O O . ARG A 1 274 ? 117.302 10.277 -158.071 1.00 49.09 274 ARG A O 1
ATOM 2222 N N . SER A 1 275 ? 118.140 8.212 -158.212 1.00 40.66 275 SER A N 1
ATOM 2223 C CA . SER A 1 275 ? 119.446 8.537 -157.605 1.00 40.66 275 SER A CA 1
ATOM 2224 C C . SER A 1 275 ? 120.659 8.261 -158.513 1.00 40.66 275 SER A C 1
ATOM 2226 O O . SER A 1 275 ? 121.412 7.308 -158.333 1.00 40.66 275 SER A O 1
ATOM 2228 N N . GLY A 1 276 ? 120.904 9.173 -159.460 1.00 29.78 276 GLY A N 1
ATOM 2229 C CA . GLY A 1 276 ? 122.178 9.298 -160.179 1.00 29.78 276 GLY A CA 1
ATOM 2230 C C . GLY A 1 276 ? 122.546 10.774 -160.370 1.00 29.78 276 GLY A C 1
ATOM 2231 O O . GLY A 1 276 ? 121.756 11.499 -160.967 1.00 29.78 276 GLY A O 1
ATOM 2232 N N . SER A 1 277 ? 123.734 11.187 -159.890 1.00 29.64 277 SER A N 1
ATOM 2233 C CA . SER A 1 277 ? 124.169 12.594 -159.665 1.00 29.64 277 SER A CA 1
ATOM 2234 C C . SER A 1 277 ? 123.368 13.308 -158.555 1.00 29.64 277 SER A C 1
ATOM 2236 O O . SER A 1 277 ? 122.145 13.343 -158.626 1.00 29.64 277 SER A O 1
ATOM 2238 N N . GLU A 1 278 ? 123.913 13.908 -157.486 1.00 26.22 278 GLU A N 1
ATOM 2239 C CA . GLU A 1 278 ? 125.257 14.017 -156.861 1.00 26.22 278 GLU A CA 1
ATOM 2240 C C . GLU A 1 278 ? 124.986 14.167 -155.332 1.00 26.22 278 GLU A C 1
ATOM 2242 O O . GLU A 1 278 ? 124.150 14.982 -154.957 1.00 26.22 278 GLU A O 1
ATOM 2247 N N . THR A 1 279 ? 125.383 13.276 -154.407 1.00 28.16 279 THR A N 1
ATOM 2248 C CA . THR A 1 279 ? 126.702 12.984 -153.774 1.00 28.16 279 THR A CA 1
ATOM 2249 C C . THR A 1 279 ? 127.223 13.971 -152.704 1.00 28.16 279 THR A C 1
ATOM 2251 O O . THR A 1 279 ? 127.495 15.121 -153.027 1.00 28.16 279 THR A O 1
ATOM 2254 N N . ALA A 1 280 ? 127.545 13.416 -151.511 1.00 28.52 280 ALA A N 1
ATOM 2255 C CA . ALA A 1 280 ? 128.388 13.952 -150.408 1.00 28.52 280 ALA A CA 1
ATOM 2256 C C . ALA A 1 280 ? 127.760 15.065 -149.514 1.00 28.52 280 ALA A C 1
ATOM 2258 O O . ALA A 1 280 ? 127.092 15.951 -150.028 1.00 28.52 280 ALA A O 1
ATOM 2259 N N . ASP A 1 281 ? 127.927 15.143 -148.177 1.00 31.44 281 ASP A N 1
ATOM 2260 C CA . ASP A 1 281 ? 128.545 14.321 -147.090 1.00 31.44 281 ASP A CA 1
ATOM 2261 C C . ASP A 1 281 ? 128.031 14.922 -145.726 1.00 31.44 281 ASP A C 1
ATOM 2263 O O . ASP A 1 281 ? 127.561 16.059 -145.760 1.00 31.44 281 ASP A O 1
ATOM 2267 N N . LYS A 1 282 ? 128.011 14.388 -144.482 1.00 35.25 282 LYS A N 1
ATOM 2268 C CA . LYS A 1 282 ? 128.590 13.261 -143.685 1.00 35.25 282 LYS A CA 1
ATOM 2269 C C . LYS A 1 282 ? 127.488 12.700 -142.725 1.00 35.25 282 LYS A C 1
ATOM 2271 O O . LYS A 1 282 ? 126.391 13.245 -142.734 1.00 35.25 282 LYS A O 1
ATOM 2276 N N . TYR A 1 283 ? 127.569 11.623 -141.917 1.00 31.34 283 TYR A N 1
ATOM 2277 C CA . TYR A 1 283 ? 128.617 10.930 -141.117 1.00 31.34 283 TYR A CA 1
ATOM 2278 C C . TYR A 1 283 ? 129.092 11.692 -139.844 1.00 31.34 283 TYR A C 1
ATOM 2280 O O . TYR A 1 283 ? 129.360 12.884 -139.915 1.00 31.34 283 TYR A O 1
ATOM 2288 N N . VAL A 1 284 ? 129.234 11.133 -138.624 1.00 32.56 284 VAL A N 1
ATOM 2289 C CA . VAL A 1 284 ? 129.068 9.777 -138.009 1.00 32.56 284 VAL A CA 1
ATOM 2290 C C . VAL A 1 284 ? 128.315 9.956 -136.643 1.00 32.56 284 VAL A C 1
ATOM 2292 O O . VAL A 1 284 ? 128.040 11.095 -136.284 1.00 32.56 284 VAL A O 1
ATOM 2295 N N . LEU A 1 285 ? 127.913 8.967 -135.819 1.00 26.59 285 LEU A N 1
ATOM 2296 C CA . LEU A 1 285 ? 128.721 7.991 -135.045 1.00 26.59 285 LEU A CA 1
ATOM 2297 C C . LEU A 1 285 ? 127.828 6.913 -134.360 1.00 26.59 285 LEU A C 1
ATOM 2299 O O . LEU A 1 285 ? 126.610 7.056 -134.321 1.00 26.59 285 LEU A O 1
ATOM 2303 N N . ILE A 1 286 ? 128.425 5.840 -133.813 1.00 31.30 286 ILE A N 1
ATOM 2304 C CA . ILE A 1 286 ? 127.745 4.645 -133.257 1.00 31.30 286 ILE A CA 1
ATOM 2305 C C . ILE A 1 286 ? 128.266 4.310 -131.842 1.00 31.30 286 ILE A C 1
ATOM 2307 O O . ILE A 1 286 ? 129.486 4.285 -131.666 1.00 31.30 286 ILE A O 1
ATOM 2311 N N . LYS A 1 287 ? 127.347 3.982 -130.908 1.00 29.17 287 LYS A N 1
ATOM 2312 C CA . LYS A 1 287 ? 127.410 3.110 -129.687 1.00 29.17 287 LYS A CA 1
ATOM 2313 C C . LYS A 1 287 ? 126.424 3.657 -128.626 1.00 29.17 287 LYS A C 1
ATOM 2315 O O . LYS A 1 287 ? 126.307 4.870 -128.531 1.00 29.17 287 LYS A O 1
ATOM 2320 N N . ALA A 1 288 ? 125.590 2.906 -127.894 1.00 30.62 288 ALA A N 1
ATOM 2321 C CA . ALA A 1 288 ? 125.627 1.550 -127.308 1.00 30.62 288 ALA A CA 1
ATOM 2322 C C . ALA A 1 288 ? 126.359 1.454 -125.950 1.00 30.62 288 ALA A C 1
ATOM 2324 O O . ALA A 1 288 ? 127.584 1.539 -125.938 1.00 30.62 288 ALA A O 1
ATOM 2325 N N . CYS A 1 289 ? 125.583 1.248 -124.869 1.00 25.23 289 CYS A N 1
ATOM 2326 C CA . CYS A 1 289 ? 125.896 0.499 -123.633 1.00 25.23 289 CYS A CA 1
ATOM 2327 C C . CYS A 1 289 ? 124.645 0.427 -122.714 1.00 25.23 289 CYS A C 1
ATOM 2329 O O . CYS A 1 289 ? 124.008 1.448 -122.483 1.00 25.23 289 CYS A O 1
ATOM 2331 N N . ASP A 1 290 ? 124.316 -0.790 -122.271 1.00 27.45 290 ASP A N 1
ATOM 2332 C CA . ASP A 1 290 ? 124.023 -1.249 -120.894 1.00 27.45 290 ASP A CA 1
ATOM 2333 C C . ASP A 1 290 ? 122.978 -0.530 -119.987 1.00 27.45 290 ASP A C 1
ATOM 2335 O O . ASP A 1 290 ? 123.144 0.628 -119.623 1.00 27.45 290 ASP A O 1
ATOM 2339 N N . GLU A 1 291 ? 121.911 -1.276 -119.627 1.00 27.14 291 GLU A N 1
ATOM 2340 C CA . GLU A 1 291 ? 121.512 -1.768 -118.269 1.00 27.14 291 GLU A CA 1
ATOM 2341 C C . GLU A 1 291 ? 121.726 -0.933 -116.966 1.00 27.14 291 GLU A C 1
ATOM 2343 O O . GLU A 1 291 ? 122.589 -0.058 -116.938 1.00 27.14 291 GLU A O 1
ATOM 2348 N N . PRO A 1 292 ? 121.052 -1.247 -115.817 1.00 50.19 292 PRO A N 1
ATOM 2349 C CA . PRO A 1 292 ? 120.004 -2.258 -115.539 1.00 50.19 292 PRO A CA 1
ATOM 2350 C C . PRO A 1 292 ? 118.796 -1.741 -114.684 1.00 50.19 292 PRO A C 1
ATOM 2352 O O . PRO A 1 292 ? 118.582 -0.543 -114.529 1.00 50.19 292 PRO A O 1
ATOM 2355 N N . GLU A 1 293 ? 117.997 -2.695 -114.176 1.00 33.00 293 GLU A N 1
ATOM 2356 C CA . GLU A 1 293 ? 117.200 -2.767 -112.920 1.00 33.00 293 GLU A CA 1
ATOM 2357 C C . GLU A 1 293 ? 117.003 -1.543 -111.985 1.00 33.00 293 GLU A C 1
ATOM 2359 O O . GLU A 1 293 ? 117.929 -0.799 -111.682 1.00 33.00 293 GLU A O 1
ATOM 2364 N N . VAL A 1 294 ? 115.828 -1.497 -111.328 1.00 32.50 294 VAL A N 1
ATOM 2365 C CA . VAL A 1 294 ? 115.690 -1.618 -109.851 1.00 32.50 294 VAL A CA 1
ATOM 2366 C C . VAL A 1 294 ? 114.283 -2.151 -109.508 1.00 32.50 294 VAL A C 1
ATOM 2368 O O . VAL A 1 294 ? 113.355 -2.033 -110.309 1.00 32.50 294 VAL A O 1
ATOM 2371 N N . ASP A 1 295 ? 114.152 -2.792 -108.345 1.00 31.72 295 ASP A N 1
ATOM 2372 C CA . ASP A 1 295 ? 113.072 -3.717 -107.978 1.00 31.72 295 ASP A CA 1
ATOM 2373 C C . ASP A 1 295 ? 112.131 -3.200 -106.854 1.00 31.72 295 ASP A C 1
ATOM 2375 O O . ASP A 1 295 ? 112.440 -2.242 -106.150 1.00 31.72 295 ASP A O 1
ATOM 2379 N N . LEU A 1 296 ? 111.000 -3.896 -106.693 1.00 33.50 296 LEU A N 1
ATOM 2380 C CA . LEU A 1 296 ? 110.220 -4.160 -105.470 1.00 33.50 296 LEU A CA 1
ATOM 2381 C C . LEU A 1 296 ? 109.861 -3.055 -104.437 1.00 33.50 296 LEU A C 1
ATOM 2383 O O . LEU A 1 296 ? 110.703 -2.460 -103.769 1.00 33.50 296 LEU A O 1
ATOM 2387 N N . SER A 1 297 ? 108.567 -3.069 -104.069 1.00 32.00 297 SER A N 1
ATOM 2388 C CA . SER A 1 297 ? 108.042 -3.360 -102.704 1.00 32.00 297 SER A CA 1
ATOM 2389 C C . SER A 1 297 ? 107.080 -2.350 -102.042 1.00 32.00 297 SER A C 1
ATOM 2391 O O . SER A 1 297 ? 106.757 -1.286 -102.561 1.00 32.00 297 SER A O 1
ATOM 2393 N N . GLN A 1 298 ? 106.502 -2.809 -100.926 1.00 36.03 298 GLN A N 1
ATOM 2394 C CA . GLN A 1 298 ? 105.347 -2.269 -100.204 1.00 36.03 298 GLN A CA 1
ATOM 2395 C C . GLN A 1 298 ? 105.776 -1.364 -99.035 1.00 36.03 298 GLN A C 1
ATOM 2397 O O . GLN A 1 298 ? 106.865 -1.522 -98.491 1.00 36.03 298 GLN A O 1
ATOM 2402 N N . GLY A 1 299 ? 104.877 -0.497 -98.557 1.00 30.75 299 GLY A N 1
ATOM 2403 C CA . GLY A 1 299 ? 105.076 0.277 -97.326 1.00 30.75 299 GLY A CA 1
ATOM 2404 C C . GLY A 1 299 ? 103.753 0.722 -96.699 1.00 30.75 299 GLY A C 1
ATOM 2405 O O . GLY A 1 299 ? 102.773 0.949 -97.405 1.00 30.75 299 GLY A O 1
ATOM 2406 N N . GLN A 1 300 ? 103.712 0.822 -95.369 1.00 33.19 300 GLN A N 1
ATOM 2407 C CA . GLN A 1 300 ? 102.527 1.197 -94.586 1.00 33.19 300 GLN A CA 1
ATOM 2408 C C . GLN A 1 300 ? 102.780 2.493 -93.805 1.00 33.19 300 GLN A C 1
ATOM 2410 O O . GLN A 1 300 ? 103.905 2.732 -93.373 1.00 33.19 300 GLN A O 1
ATOM 2415 N N . GLY A 1 301 ? 101.713 3.215 -93.451 1.00 31.59 301 GLY A N 1
ATOM 2416 C CA . GLY A 1 301 ? 101.693 3.920 -92.164 1.00 31.59 301 GLY A CA 1
ATOM 2417 C C . GLY A 1 301 ? 101.800 5.457 -92.167 1.00 31.59 301 GLY A C 1
ATOM 2418 O O . GLY A 1 301 ? 101.737 6.074 -93.228 1.00 31.59 301 GLY A O 1
ATOM 2419 N N . PRO A 1 302 ? 101.805 6.074 -90.961 1.00 63.97 302 PRO A N 1
ATOM 2420 C CA . PRO A 1 302 ? 100.820 7.128 -90.678 1.00 63.97 302 PRO A CA 1
ATOM 2421 C C . PRO A 1 302 ? 101.348 8.368 -89.907 1.00 63.97 302 PRO A C 1
ATOM 2423 O O . PRO A 1 302 ? 102.518 8.446 -89.546 1.00 63.97 302 PRO A O 1
ATOM 2426 N N . GLY A 1 303 ? 100.443 9.311 -89.612 1.00 36.12 303 GLY A N 1
ATOM 2427 C CA . GLY A 1 303 ? 100.602 10.478 -88.715 1.00 36.12 303 GLY A CA 1
ATOM 2428 C C . GLY A 1 303 ? 99.434 11.457 -88.945 1.00 36.12 303 GLY A C 1
ATOM 2429 O O . GLY A 1 303 ? 99.111 11.730 -90.096 1.00 36.12 303 GLY A O 1
ATOM 2430 N N . GLU A 1 304 ? 98.592 11.807 -87.962 1.00 36.03 304 GLU A N 1
ATOM 2431 C CA . GLU A 1 304 ? 98.818 12.795 -86.875 1.00 36.03 304 GLU A CA 1
ATOM 2432 C C . GLU A 1 304 ? 99.046 14.219 -87.430 1.00 36.03 304 GLU A C 1
ATOM 2434 O O . GLU A 1 304 ? 99.967 14.446 -88.204 1.00 36.03 304 GLU A O 1
ATOM 2439 N N . SER A 1 305 ? 98.243 15.249 -87.126 1.00 39.72 305 SER A N 1
ATOM 2440 C CA . SER A 1 305 ? 97.949 15.852 -85.802 1.00 39.72 305 SER A CA 1
ATOM 2441 C C . SER A 1 305 ? 97.106 17.152 -86.035 1.00 39.72 305 SER A C 1
ATOM 2443 O O . SER A 1 305 ? 97.024 17.585 -87.183 1.00 39.72 305 SER A O 1
ATOM 2445 N N . ASP A 1 306 ? 96.436 17.866 -85.111 1.00 38.69 306 ASP A N 1
ATOM 2446 C CA . ASP A 1 306 ? 96.070 17.704 -83.685 1.00 38.69 306 ASP A CA 1
ATOM 2447 C C . ASP A 1 306 ? 94.820 18.588 -83.345 1.00 38.69 306 ASP A C 1
ATOM 2449 O O . ASP A 1 306 ? 94.415 19.396 -84.173 1.00 38.69 306 ASP A O 1
ATOM 2453 N N . CYS A 1 307 ? 94.265 18.460 -82.125 1.00 37.97 307 CYS A N 1
ATOM 2454 C CA . CYS A 1 307 ? 93.629 19.462 -81.222 1.00 37.97 307 CYS A CA 1
ATOM 2455 C C . CYS A 1 307 ? 92.845 20.714 -81.758 1.00 37.97 307 CYS A C 1
ATOM 2457 O O . CYS A 1 307 ? 93.240 21.383 -82.699 1.00 37.97 307 CYS A O 1
ATOM 2459 N N . ARG A 1 308 ? 91.789 21.238 -81.090 1.00 38.47 308 ARG A N 1
ATOM 2460 C CA . ARG A 1 308 ? 91.437 21.167 -79.648 1.00 38.47 308 ARG A CA 1
ATOM 2461 C C . ARG A 1 308 ? 89.981 21.590 -79.312 1.00 38.47 308 ARG A C 1
ATOM 2463 O O . ARG A 1 308 ? 89.488 22.544 -79.891 1.00 38.47 308 ARG A O 1
ATOM 2470 N N . ALA A 1 309 ? 89.425 20.974 -78.256 1.00 38.44 309 ALA A N 1
ATOM 2471 C CA . ALA A 1 309 ? 88.475 21.476 -77.227 1.00 38.44 309 ALA A CA 1
ATOM 2472 C C . ALA A 1 309 ? 87.184 22.272 -77.582 1.00 38.44 309 ALA A C 1
ATOM 2474 O O . ALA A 1 309 ? 87.214 23.283 -78.272 1.00 38.44 309 ALA A O 1
ATOM 2475 N N . GLY A 1 310 ? 86.068 21.910 -76.921 1.00 37.09 310 GLY A N 1
ATOM 2476 C CA . GLY A 1 310 ? 84.811 22.685 -76.953 1.00 37.09 310 GLY A CA 1
ATOM 2477 C C . GLY A 1 310 ? 83.633 22.153 -76.110 1.00 37.09 310 GLY A C 1
ATOM 2478 O O . GLY A 1 310 ? 82.487 22.384 -76.480 1.00 37.09 310 GLY A O 1
ATOM 2479 N N . SER A 1 311 ? 83.871 21.402 -75.027 1.00 44.72 311 SER A N 1
ATOM 2480 C CA . SER A 1 311 ? 82.804 20.758 -74.230 1.00 44.72 311 SER A CA 1
ATOM 2481 C C . SER A 1 311 ? 81.976 21.749 -73.396 1.00 44.72 311 SER A C 1
ATOM 2483 O O . SER A 1 311 ? 82.532 22.697 -72.845 1.00 44.72 311 SER A O 1
ATOM 2485 N N . GLY A 1 312 ? 80.673 21.488 -73.226 1.00 38.06 312 GLY A N 1
ATOM 2486 C CA . GLY A 1 312 ? 79.766 22.381 -72.490 1.00 38.06 312 GLY A CA 1
ATOM 2487 C C . GLY A 1 312 ? 78.412 21.768 -72.119 1.00 38.06 312 GLY A C 1
ATOM 2488 O O . GLY A 1 312 ? 77.378 22.316 -72.491 1.00 38.06 312 GLY A O 1
ATOM 2489 N N . ASP A 1 313 ? 78.405 20.647 -71.392 1.00 42.59 313 ASP A N 1
ATOM 2490 C CA . ASP A 1 313 ? 77.178 20.115 -70.782 1.00 42.59 313 ASP A CA 1
ATOM 2491 C C . ASP A 1 313 ? 76.642 21.051 -69.686 1.00 42.59 313 ASP A C 1
ATOM 2493 O O . ASP A 1 313 ? 77.389 21.521 -68.826 1.00 42.59 313 ASP A O 1
ATOM 2497 N N . GLY A 1 314 ? 75.329 21.291 -69.699 1.00 40.62 314 GLY A N 1
ATOM 2498 C CA . GLY A 1 314 ? 74.642 22.230 -68.807 1.00 40.62 314 GLY A CA 1
ATOM 2499 C C . GLY A 1 314 ? 73.335 21.667 -68.255 1.00 40.62 314 GLY A C 1
ATOM 2500 O O . GLY A 1 314 ? 72.270 22.234 -68.485 1.00 40.62 314 GLY A O 1
ATOM 2501 N N . SER A 1 315 ? 73.400 20.531 -67.556 1.00 44.81 315 SER A N 1
ATOM 2502 C CA . SER A 1 315 ? 72.219 19.865 -66.995 1.00 44.81 315 SER A CA 1
ATOM 2503 C C . SER A 1 315 ? 72.032 20.168 -65.506 1.00 44.81 315 SER A C 1
ATOM 2505 O O . SER A 1 315 ? 72.832 19.723 -64.686 1.00 44.81 315 SER A O 1
ATOM 2507 N N . SER A 1 316 ? 70.967 20.910 -65.173 1.00 47.25 316 SER A N 1
ATOM 2508 C CA . SER A 1 316 ? 70.105 20.749 -63.982 1.00 47.25 316 SER A CA 1
ATOM 2509 C C . SER A 1 316 ? 69.386 22.057 -63.629 1.00 47.25 316 SER A C 1
ATOM 2511 O O . SER A 1 316 ? 70.027 23.078 -63.399 1.00 47.25 316 SER A O 1
ATOM 2513 N N . ILE A 1 317 ? 68.059 21.994 -63.496 1.00 43.41 317 ILE A N 1
ATOM 2514 C CA . ILE A 1 317 ? 67.304 22.586 -62.379 1.00 43.41 317 ILE A CA 1
ATOM 2515 C C . ILE A 1 317 ? 65.952 21.863 -62.316 1.00 43.41 317 ILE A C 1
ATOM 2517 O O . ILE A 1 317 ? 65.312 21.632 -63.340 1.00 43.41 317 ILE A O 1
ATOM 2521 N N . ALA A 1 318 ? 65.526 21.481 -61.114 1.00 47.28 318 ALA A N 1
ATOM 2522 C CA . ALA A 1 318 ? 64.247 20.815 -60.883 1.00 47.28 318 ALA A CA 1
ATOM 2523 C C . ALA A 1 318 ? 63.183 21.812 -60.405 1.00 47.28 318 ALA A C 1
ATOM 2525 O O . ALA A 1 318 ? 63.491 22.708 -59.616 1.00 47.28 318 ALA A O 1
ATOM 2526 N N . SER A 1 319 ? 61.921 21.623 -60.807 1.00 43.56 319 SER A N 1
ATOM 2527 C CA . SER A 1 319 ? 60.766 22.187 -60.094 1.00 43.56 319 SER A CA 1
ATOM 2528 C C . SER A 1 319 ? 59.426 21.549 -60.472 1.00 43.56 319 SER A C 1
ATOM 2530 O O . SER A 1 319 ? 59.075 21.467 -61.642 1.00 43.56 319 SER A O 1
ATOM 2532 N N . LEU A 1 320 ? 58.654 21.241 -59.424 1.00 47.72 320 LEU A N 1
ATOM 2533 C CA . LEU A 1 320 ? 57.192 21.348 -59.341 1.00 47.72 320 LEU A CA 1
ATOM 2534 C C . LEU A 1 320 ? 56.330 20.542 -60.335 1.00 47.72 320 LEU A C 1
ATOM 2536 O O . LEU A 1 320 ? 55.816 21.084 -61.315 1.00 47.72 320 LEU A O 1
ATOM 2540 N N . ARG A 1 321 ? 55.916 19.347 -59.900 1.00 43.12 321 ARG A N 1
ATOM 2541 C CA . ARG A 1 321 ? 54.573 19.217 -59.304 1.00 43.12 321 ARG A CA 1
ATOM 2542 C C . ARG A 1 321 ? 54.479 18.074 -58.300 1.00 43.12 321 ARG A C 1
ATOM 2544 O O . ARG A 1 321 ? 55.375 17.207 -58.342 1.00 43.12 321 ARG A O 1
#

Foldseek 3Di:
DVVVVVLVVLVVLCVVLPVVVLVVVVVVLVVVLVVLVVCLVVLVVVLVVLVVVLVVDDPVCSVVCVVVSVVSVVVSVVSVVVSVVSVVVSVVVVVVSVVPHDDCPVVVVVVVVVVVVVVVVVVVVVVVVVVVVVVVVVVVVVVVVVVVVVVVVVVVVVVVVVVVVVVVVVVVVVVVVVVVVVVVVVVVVVVVVVVVVVVVVVVVVVVVVVVVVVVVVVVVVVVVVVVVVVVVVVVVVVVVVVVVVVVVVVVVVVVVVVVVVVVVVVVVVVVVVPDDDDDDDDDDDDDDDDDDDDDDDDDDDDDDDDDDDDDDDDDDDDDDD

Organism: NCBI:txid1353952

Sequence (321 aa):
MASDQNFSQALATWKEINLTELQKTLDSQGLEIVENQKESVVGRKSLADKTKEFRRIPDEEKLSEVKTLLKAYQIEIDNLTRRSKLAENSFLNVYKLLAEAPDPYPLLDVASDQSVKVAEARGLESEVMRLREENGELRKKVAEVNALEGAKKKADTRVEQLEEKMEGMIQEKVTQKENELNATYDEKIRNYEERERDLTKQVQVARDQIRDLRNFSETSQAKLLDQSQRQDQEVMSRLAELEMLESDLERANSRVASVERRNELLRAEIEAVRSGSETADKYVLIKACDEPEVDLSQGQGPGESDCRAGSGDGSSIASLR